Protein AF-A0A7Y8IG85-F1 (afdb_monomer_lite)

Structure (mmCIF, N/CA/C/O backbone):
data_AF-A0A7Y8IG85-F1
#
_entry.id   AF-A0A7Y8IG85-F1
#
loop_
_atom_site.group_PDB
_atom_site.id
_atom_site.type_symbol
_atom_site.label_atom_id
_atom_site.label_alt_id
_atom_site.label_comp_id
_atom_site.label_asym_id
_atom_site.label_entity_id
_atom_site.label_seq_id
_atom_site.pdbx_PDB_ins_code
_atom_site.Cartn_x
_atom_site.Cartn_y
_atom_site.Cartn_z
_atom_site.occupancy
_atom_site.B_iso_or_equiv
_atom_site.auth_seq_id
_atom_site.auth_comp_id
_atom_site.auth_asym_id
_atom_site.auth_atom_id
_atom_site.pdbx_PDB_model_num
ATOM 1 N N . MET A 1 1 ? 17.496 -12.167 -21.502 1.00 63.91 1 MET A N 1
ATOM 2 C CA . MET A 1 1 ? 16.101 -12.124 -21.007 1.00 63.91 1 MET A CA 1
ATOM 3 C C . MET A 1 1 ? 15.792 -10.706 -20.542 1.00 63.91 1 MET A C 1
ATOM 5 O O . MET A 1 1 ? 16.602 -10.149 -19.807 1.00 63.91 1 MET A O 1
ATOM 9 N N . LYS A 1 2 ? 14.693 -10.088 -21.001 1.00 84.44 2 LYS A N 1
ATOM 10 C CA . LYS A 1 2 ? 14.311 -8.734 -20.551 1.00 84.44 2 LYS A CA 1
ATOM 11 C C . LYS A 1 2 ? 13.915 -8.802 -19.068 1.00 84.44 2 LYS A C 1
ATOM 13 O O . LYS A 1 2 ? 13.196 -9.719 -18.682 1.00 84.44 2 LYS A O 1
ATOM 18 N N . SER A 1 3 ? 14.409 -7.873 -18.251 1.00 93.25 3 SER A N 1
ATOM 19 C CA . SER A 1 3 ? 14.033 -7.751 -16.834 1.00 93.25 3 SER A CA 1
ATOM 20 C C . SER A 1 3 ? 13.238 -6.469 -16.624 1.00 93.25 3 SER A C 1
ATOM 22 O O . SER A 1 3 ? 13.618 -5.426 -17.161 1.00 93.25 3 SER A O 1
ATOM 24 N N . ALA A 1 4 ? 12.163 -6.549 -15.848 1.00 96.75 4 ALA A N 1
ATOM 25 C CA . ALA A 1 4 ? 11.323 -5.418 -15.494 1.00 96.75 4 ALA A CA 1
ATOM 26 C C . ALA A 1 4 ? 11.099 -5.374 -13.981 1.00 96.75 4 ALA A C 1
ATOM 28 O O . ALA A 1 4 ? 10.744 -6.373 -13.357 1.00 96.75 4 ALA A O 1
ATOM 29 N N . TYR A 1 5 ? 11.316 -4.196 -13.409 1.00 97.62 5 TYR A N 1
ATOM 30 C CA . TYR A 1 5 ? 10.982 -3.876 -12.035 1.00 97.62 5 TYR A CA 1
ATOM 31 C C . TYR A 1 5 ? 9.496 -3.524 -11.954 1.00 97.62 5 TYR A C 1
ATOM 33 O O . TYR A 1 5 ? 9.023 -2.732 -12.770 1.00 97.62 5 TYR A O 1
ATOM 41 N N . VAL A 1 6 ? 8.772 -4.077 -10.986 1.00 97.06 6 VAL A N 1
ATOM 42 C CA . VAL A 1 6 ? 7.355 -3.774 -10.733 1.00 97.06 6 VAL A CA 1
ATOM 43 C C . VAL A 1 6 ? 7.170 -3.264 -9.305 1.00 97.06 6 VAL A C 1
ATOM 45 O O . VAL A 1 6 ? 7.829 -3.738 -8.378 1.00 97.06 6 VAL A O 1
ATOM 48 N N . ASP A 1 7 ? 6.277 -2.294 -9.122 1.00 94.94 7 ASP A N 1
ATOM 49 C CA . ASP A 1 7 ? 5.876 -1.799 -7.801 1.00 94.94 7 ASP A CA 1
ATOM 50 C C . ASP A 1 7 ? 4.507 -2.347 -7.367 1.00 94.94 7 ASP A C 1
ATOM 52 O O . ASP A 1 7 ? 3.818 -3.053 -8.116 1.00 94.94 7 ASP A O 1
ATOM 56 N N . PHE A 1 8 ? 4.086 -1.987 -6.152 1.00 94.69 8 PHE A N 1
ATOM 57 C CA . PHE A 1 8 ? 2.775 -2.349 -5.617 1.00 94.69 8 PHE A CA 1
ATOM 58 C C . PHE A 1 8 ? 1.619 -1.980 -6.558 1.00 94.69 8 PHE A C 1
ATOM 60 O O . PHE A 1 8 ? 0.640 -2.719 -6.653 1.00 94.69 8 PHE A O 1
ATOM 67 N N . SER A 1 9 ? 1.714 -0.861 -7.280 1.00 94.31 9 SER A N 1
ATOM 68 C CA . SER A 1 9 ? 0.628 -0.383 -8.138 1.00 94.31 9 SER A CA 1
ATOM 69 C C . SER A 1 9 ? 0.331 -1.354 -9.290 1.00 94.31 9 SER A C 1
ATOM 71 O O . SER A 1 9 ? -0.831 -1.558 -9.645 1.00 94.31 9 SER A O 1
ATOM 73 N N . VAL A 1 10 ? 1.366 -2.009 -9.822 1.00 96.06 10 VAL A N 1
ATOM 74 C CA . VAL A 1 10 ? 1.245 -3.029 -10.871 1.00 96.06 10 VAL A CA 1
ATOM 75 C C . VAL A 1 10 ? 0.665 -4.327 -10.320 1.00 96.06 10 VAL A C 1
ATOM 77 O O . VAL A 1 10 ? -0.229 -4.904 -10.940 1.00 96.06 10 VAL A O 1
ATOM 80 N N . LEU A 1 11 ? 1.120 -4.765 -9.143 1.00 96.75 11 LEU A N 1
ATOM 81 C CA . LEU A 1 11 ? 0.576 -5.959 -8.484 1.00 96.75 11 LEU A CA 1
ATOM 82 C C . LEU A 1 11 ? -0.909 -5.767 -8.146 1.00 96.75 11 LEU A C 1
ATOM 84 O O . LEU A 1 11 ? -1.740 -6.633 -8.413 1.00 96.75 11 LEU A O 1
ATOM 88 N N . ASN A 1 12 ? -1.260 -4.586 -7.639 1.00 95.38 12 ASN A N 1
ATOM 89 C CA . ASN A 1 12 ? -2.634 -4.192 -7.352 1.00 95.38 12 ASN A CA 1
ATOM 90 C C .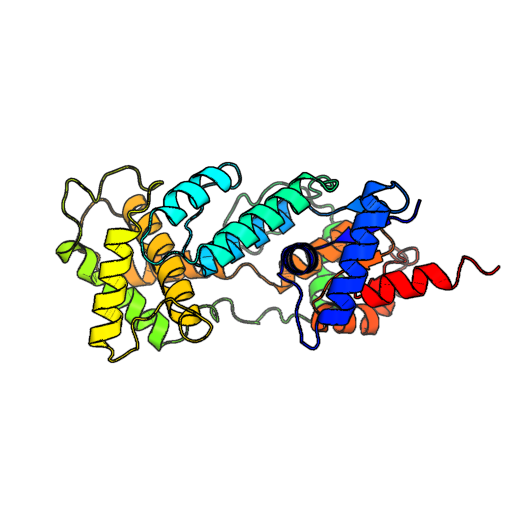 ASN A 1 12 ? -3.501 -4.138 -8.622 1.00 95.38 12 ASN A C 1
ATOM 92 O O . ASN A 1 12 ? -4.661 -4.552 -8.589 1.00 95.38 12 ASN A O 1
ATOM 96 N N . LEU A 1 13 ? -2.957 -3.661 -9.748 1.00 95.44 13 LEU A N 1
ATOM 97 C CA . LEU A 1 13 ? -3.642 -3.695 -11.042 1.00 95.44 13 LEU A CA 1
ATOM 98 C C . LEU A 1 13 ? -3.932 -5.136 -11.479 1.00 95.44 13 LEU A C 1
ATOM 100 O O . LEU A 1 13 ? -5.066 -5.428 -11.853 1.00 95.44 13 LEU A O 1
ATOM 104 N N . LEU A 1 14 ? -2.942 -6.027 -11.394 1.00 94.75 14 LEU A N 1
ATOM 105 C CA . LEU A 1 14 ? -3.076 -7.435 -11.782 1.00 94.75 14 LEU A CA 1
ATOM 106 C C . LEU A 1 14 ? -4.093 -8.190 -10.908 1.00 94.75 14 LEU A C 1
ATOM 108 O O . LEU A 1 14 ? -4.830 -9.036 -11.403 1.00 94.75 14 LEU A O 1
ATOM 112 N N . ALA A 1 15 ? -4.179 -7.838 -9.625 1.00 94.94 15 ALA A N 1
ATOM 113 C CA . ALA A 1 15 ? -5.154 -8.389 -8.685 1.00 94.94 15 ALA A CA 1
ATOM 114 C C . ALA A 1 15 ? -6.576 -7.824 -8.834 1.00 94.94 15 ALA A C 1
ATOM 116 O O . ALA A 1 15 ? -7.493 -8.312 -8.177 1.00 94.94 15 ALA A O 1
ATOM 117 N N . THR A 1 16 ? -6.777 -6.779 -9.641 1.00 90.62 16 THR A N 1
ATOM 118 C CA . THR A 1 16 ? -8.104 -6.172 -9.820 1.00 90.62 16 THR A CA 1
ATOM 119 C C . THR A 1 16 ? -8.979 -7.034 -10.729 1.00 90.62 16 THR A C 1
ATOM 121 O O . THR A 1 16 ? -8.495 -7.641 -11.682 1.00 90.62 16 THR A O 1
ATOM 124 N N . GLU A 1 17 ? -10.286 -7.052 -10.469 1.00 86.62 17 GLU A N 1
ATOM 125 C CA . GLU A 1 17 ? -11.263 -7.588 -11.420 1.00 86.62 17 GLU A CA 1
ATOM 126 C C . GLU A 1 17 ? -11.185 -6.850 -12.772 1.00 86.62 17 GLU A C 1
ATOM 128 O O . GLU A 1 17 ? -10.812 -5.671 -12.800 1.00 86.62 17 GLU A O 1
ATOM 133 N N . PRO A 1 18 ? -11.539 -7.501 -13.898 1.00 86.12 18 PRO A N 1
ATOM 134 C CA . PRO A 1 18 ? -11.478 -6.888 -15.222 1.00 86.12 18 PRO A CA 1
ATOM 135 C C . PRO A 1 18 ? -12.180 -5.517 -15.263 1.00 86.12 18 PRO A C 1
ATOM 137 O O . PRO A 1 18 ? -13.399 -5.447 -15.112 1.00 86.12 18 PRO A O 1
ATOM 140 N N . PRO A 1 19 ? -11.445 -4.406 -15.469 1.00 82.62 19 PRO A N 1
ATOM 141 C CA . PRO A 1 19 ? -12.034 -3.080 -15.374 1.00 82.62 19 PRO A CA 1
ATOM 142 C C . PRO A 1 19 ? -12.630 -2.635 -16.716 1.00 82.62 19 PRO A C 1
ATOM 144 O O . PRO A 1 19 ? -12.013 -2.789 -17.770 1.00 82.62 19 PRO A O 1
ATOM 147 N N . ASP A 1 20 ? -13.778 -1.956 -16.677 1.00 72.81 20 ASP A N 1
ATOM 148 C CA . ASP A 1 20 ? -14.419 -1.369 -17.871 1.00 72.81 20 ASP A CA 1
ATOM 149 C C . ASP A 1 20 ? -13.859 0.006 -18.281 1.00 72.81 20 ASP A C 1
ATOM 151 O O . ASP A 1 20 ? -14.278 0.602 -19.271 1.00 72.81 20 ASP A O 1
ATOM 155 N N . SER A 1 21 ? -12.916 0.543 -17.510 1.00 76.31 21 SER A N 1
ATOM 156 C CA . SER A 1 21 ? -12.548 1.963 -17.530 1.00 76.31 21 SER A CA 1
ATOM 157 C C . SER A 1 21 ? -11.170 2.249 -18.153 1.00 76.31 21 SER A C 1
ATOM 159 O O . SER A 1 21 ? -10.564 1.404 -18.809 1.00 76.31 21 SER A O 1
ATOM 161 N N . LYS A 1 22 ? -10.646 3.466 -17.925 1.00 74.00 22 LYS A N 1
ATOM 162 C CA . LYS A 1 22 ? -9.363 3.980 -18.450 1.00 74.00 22 LYS A CA 1
ATOM 163 C C . LYS A 1 22 ? -8.152 3.074 -18.187 1.00 74.00 22 LYS A C 1
ATOM 165 O O . LYS A 1 22 ? -7.193 3.142 -18.943 1.00 74.00 22 LYS A O 1
ATOM 170 N N . ILE A 1 23 ? -8.195 2.234 -17.154 1.00 86.00 23 ILE A N 1
ATOM 171 C CA . ILE A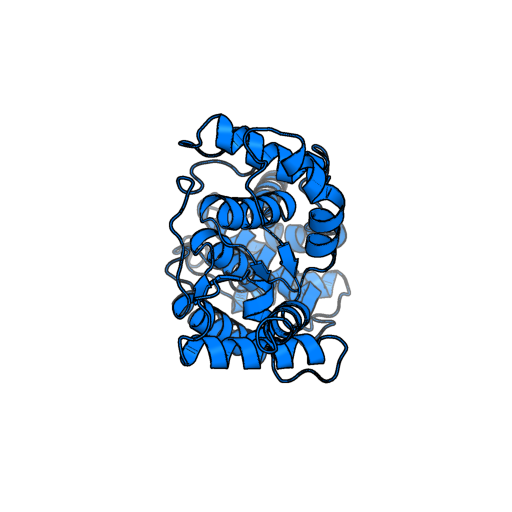 1 23 ? -7.101 1.315 -16.799 1.00 86.00 23 ILE A CA 1
ATOM 172 C C . ILE A 1 23 ? -7.153 -0.024 -17.554 1.00 86.00 23 ILE A C 1
ATOM 174 O O . ILE A 1 23 ? -6.232 -0.826 -17.434 1.00 86.00 23 ILE A O 1
ATOM 178 N N . LYS A 1 24 ? -8.199 -0.278 -18.356 1.00 91.69 24 LYS A N 1
ATOM 179 C CA . LYS A 1 24 ? -8.406 -1.549 -19.074 1.00 91.69 24 LYS A CA 1
ATOM 180 C C . LYS A 1 24 ? -7.234 -1.932 -19.967 1.00 91.69 24 LYS A C 1
ATOM 182 O O . LYS A 1 24 ? -6.864 -3.100 -20.027 1.00 91.69 24 LYS A O 1
ATOM 187 N N . THR A 1 25 ? -6.626 -0.965 -20.649 1.00 92.31 25 THR A N 1
ATOM 188 C CA . THR A 1 25 ? -5.491 -1.251 -21.533 1.00 92.31 25 THR A CA 1
ATOM 189 C C . THR A 1 25 ? -4.254 -1.691 -20.765 1.00 92.31 25 THR A C 1
ATOM 191 O O . THR A 1 25 ? -3.588 -2.629 -21.194 1.00 92.31 25 THR A O 1
ATOM 194 N N . ASP A 1 26 ? -3.965 -1.053 -19.630 1.00 94.31 26 ASP A N 1
ATOM 195 C CA . ASP A 1 26 ? -2.845 -1.453 -18.778 1.00 94.31 26 ASP A CA 1
ATOM 196 C C . ASP A 1 26 ? -3.126 -2.779 -18.082 1.00 94.31 26 ASP A C 1
ATOM 198 O O . ASP A 1 26 ? -2.229 -3.607 -17.976 1.00 94.31 26 ASP A O 1
ATOM 202 N N . TYR A 1 27 ? -4.376 -3.027 -17.683 1.00 95.81 27 TYR A N 1
ATOM 203 C CA . TYR A 1 27 ? -4.800 -4.310 -17.128 1.00 95.81 27 TYR A CA 1
ATOM 204 C C . TYR A 1 27 ? -4.552 -5.461 -18.112 1.00 95.81 27 TYR A C 1
ATOM 206 O O . TYR A 1 27 ? -3.895 -6.444 -17.767 1.00 95.81 27 TYR A O 1
ATOM 214 N N . LEU A 1 28 ? -5.025 -5.333 -19.357 1.00 95.44 28 LEU A N 1
ATOM 215 C CA . LEU A 1 28 ? -4.822 -6.353 -20.392 1.00 95.44 28 LEU A CA 1
ATOM 216 C C . LEU A 1 28 ? -3.334 -6.547 -20.709 1.00 95.44 28 LEU A C 1
ATOM 218 O O . LEU A 1 28 ? -2.873 -7.678 -20.860 1.00 95.44 28 LEU A O 1
ATOM 222 N N . ALA A 1 29 ? -2.570 -5.453 -20.782 1.00 95.75 29 ALA A N 1
ATOM 223 C CA . ALA A 1 29 ? -1.132 -5.521 -21.002 1.00 95.75 29 ALA A CA 1
ATOM 224 C C . ALA A 1 29 ? -0.412 -6.228 -19.847 1.00 95.75 29 ALA A C 1
ATOM 226 O O . ALA A 1 29 ? 0.446 -7.070 -20.101 1.00 95.75 29 ALA A O 1
ATOM 227 N N . MET A 1 30 ? -0.783 -5.942 -18.596 1.00 96.44 30 MET A N 1
ATOM 228 C CA . MET A 1 30 ? -0.159 -6.564 -17.432 1.00 96.44 30 MET A CA 1
ATOM 229 C C . MET A 1 30 ? -0.493 -8.052 -17.318 1.00 96.44 30 MET A C 1
ATOM 231 O O . MET A 1 30 ? 0.399 -8.843 -17.029 1.00 96.44 30 MET A O 1
ATOM 235 N N . ASN A 1 31 ? -1.726 -8.460 -17.633 1.00 96.50 31 ASN A N 1
ATOM 236 C CA . ASN A 1 31 ? -2.074 -9.882 -17.738 1.00 96.50 31 ASN A CA 1
ATOM 237 C C . ASN A 1 31 ? -1.211 -10.584 -18.796 1.00 96.50 31 ASN A C 1
ATOM 239 O O . ASN A 1 31 ? -0.682 -11.666 -18.550 1.00 96.50 31 ASN A O 1
ATOM 243 N N . LYS A 1 32 ? -0.970 -9.937 -19.944 1.00 96.19 32 LYS A N 1
ATOM 244 C CA . LYS A 1 32 ? -0.076 -10.506 -20.958 1.00 96.19 32 LYS A CA 1
ATOM 245 C C . LYS A 1 32 ? 1.380 -10.579 -20.490 1.00 96.19 32 LYS A C 1
ATOM 247 O O . LYS A 1 32 ? 2.052 -11.571 -20.755 1.00 96.19 32 LYS A O 1
ATOM 252 N N . ILE A 1 33 ? 1.869 -9.557 -19.788 1.00 96.25 33 ILE A N 1
ATOM 253 C CA . ILE A 1 33 ? 3.202 -9.566 -19.163 1.00 96.25 33 ILE A CA 1
ATOM 254 C C . ILE A 1 33 ? 3.308 -10.712 -18.148 1.00 96.25 33 ILE A C 1
ATOM 256 O O . ILE A 1 33 ? 4.333 -11.389 -18.110 1.00 96.25 33 ILE A O 1
ATOM 260 N N . TRP A 1 34 ? 2.251 -10.973 -17.378 1.00 97.31 34 TRP A N 1
ATOM 261 C CA . TRP A 1 34 ? 2.194 -12.082 -16.426 1.00 97.31 34 TRP A CA 1
ATOM 262 C C . TRP A 1 34 ? 2.288 -13.454 -17.112 1.00 97.31 34 TRP A C 1
ATOM 264 O O . TRP A 1 34 ? 3.056 -14.312 -16.686 1.00 97.31 34 TRP A O 1
ATOM 274 N N . GLU A 1 35 ? 1.595 -13.656 -18.237 1.00 96.69 35 GLU A N 1
ATOM 275 C CA . GLU A 1 35 ? 1.750 -14.871 -19.056 1.00 96.69 35 GLU A CA 1
ATOM 276 C C . GLU A 1 35 ? 3.185 -15.044 -19.585 1.00 96.69 35 GLU A C 1
ATOM 278 O O . GLU A 1 35 ? 3.736 -16.150 -19.594 1.00 96.69 35 GLU A O 1
ATOM 283 N N . LEU A 1 36 ? 3.812 -13.949 -20.030 1.00 95.75 36 LEU A N 1
ATOM 284 C CA . LEU A 1 36 ? 5.208 -13.960 -20.476 1.00 95.75 36 LEU A CA 1
ATOM 285 C C . LEU A 1 36 ? 6.163 -14.296 -19.325 1.00 95.75 36 LEU A C 1
ATOM 287 O O . LEU A 1 36 ? 7.159 -14.984 -19.542 1.00 95.75 36 LEU A O 1
ATOM 291 N N . TYR A 1 37 ? 5.858 -13.838 -18.112 1.00 96.31 37 TYR A N 1
ATOM 292 C CA . TYR A 1 37 ? 6.627 -14.156 -16.914 1.00 96.31 37 TYR A CA 1
ATOM 293 C C . TYR A 1 37 ? 6.537 -15.650 -16.579 1.00 96.31 37 TYR A C 1
ATOM 295 O O . TYR A 1 37 ? 7.566 -16.315 -16.483 1.00 96.31 37 TYR A O 1
ATOM 303 N N . ASN A 1 38 ? 5.325 -16.212 -16.541 1.00 96.31 38 ASN A N 1
ATOM 304 C CA . ASN A 1 38 ? 5.103 -17.640 -16.264 1.00 96.31 38 ASN A CA 1
ATOM 305 C C . ASN A 1 38 ? 5.716 -18.567 -17.329 1.00 96.31 38 ASN A C 1
ATOM 307 O O . ASN A 1 38 ? 6.063 -19.713 -17.048 1.00 96.31 38 ASN A O 1
ATOM 311 N N . SER A 1 39 ? 5.876 -18.075 -18.560 1.00 95.50 39 SER A N 1
ATOM 312 C CA . SER A 1 39 ? 6.574 -18.783 -19.643 1.00 95.50 39 SER A CA 1
ATOM 313 C C . SER A 1 39 ? 8.072 -18.458 -19.733 1.00 95.50 39 SER A C 1
ATOM 315 O O . SER A 1 39 ? 8.713 -18.837 -20.710 1.00 95.50 39 SER A O 1
ATOM 317 N N . HIS A 1 40 ? 8.645 -17.797 -18.719 1.00 93.31 40 HIS A N 1
ATOM 318 C CA . HIS A 1 40 ? 10.073 -17.459 -18.606 1.00 93.31 40 HIS A CA 1
ATOM 319 C C . HIS A 1 40 ? 10.617 -16.563 -19.737 1.00 93.31 40 HIS A C 1
ATOM 321 O O . HIS A 1 40 ? 11.817 -16.542 -20.015 1.00 93.31 40 HIS A O 1
ATOM 327 N N . GLN A 1 41 ? 9.750 -15.795 -20.400 1.00 93.56 41 GLN A N 1
ATOM 328 C CA . GLN A 1 41 ? 10.130 -14.880 -21.486 1.00 93.56 41 GLN A CA 1
ATOM 329 C C . GLN A 1 41 ? 10.528 -13.488 -20.973 1.00 93.56 41 GLN A C 1
ATOM 331 O O . GLN A 1 41 ? 11.308 -12.774 -21.612 1.00 93.56 41 GLN A O 1
ATOM 336 N N . ILE A 1 42 ? 10.017 -13.100 -19.806 1.00 94.69 42 ILE A N 1
ATOM 337 C CA . ILE A 1 42 ? 10.378 -11.872 -19.096 1.00 94.69 42 ILE A CA 1
ATOM 338 C C . ILE A 1 42 ? 10.632 -12.196 -17.626 1.00 94.69 42 ILE A C 1
ATOM 340 O O . ILE A 1 42 ? 9.956 -13.038 -17.043 1.00 94.69 42 ILE A O 1
ATOM 344 N N . ARG A 1 43 ? 11.596 -11.511 -17.017 1.00 95.81 43 ARG A N 1
ATOM 345 C CA . ARG A 1 43 ? 11.852 -11.580 -15.577 1.00 95.81 43 ARG A CA 1
ATOM 346 C C . ARG A 1 43 ? 11.198 -10.390 -14.889 1.00 95.81 43 ARG A C 1
ATOM 348 O O . ARG A 1 43 ? 11.491 -9.249 -15.248 1.00 95.81 43 ARG A O 1
ATOM 355 N N . LEU A 1 44 ? 10.340 -10.659 -13.911 1.00 97.19 44 LEU A N 1
ATOM 356 C CA . LEU A 1 44 ? 9.727 -9.641 -13.061 1.00 97.19 44 LEU A CA 1
ATOM 357 C C . LEU A 1 44 ? 10.411 -9.640 -11.699 1.00 97.19 44 LEU A C 1
ATOM 359 O O . LEU A 1 44 ? 10.606 -10.700 -11.105 1.00 97.19 44 LEU A O 1
ATOM 363 N N . VAL A 1 45 ? 10.779 -8.450 -11.232 1.00 96.75 45 VAL A N 1
ATOM 364 C CA . VAL A 1 45 ? 11.463 -8.255 -9.951 1.00 96.75 45 VAL A CA 1
ATOM 365 C C . VAL A 1 45 ? 10.846 -7.102 -9.173 1.00 96.75 45 VAL A C 1
ATOM 367 O O . VAL A 1 45 ? 10.276 -6.183 -9.763 1.00 96.75 45 VAL A O 1
ATOM 370 N N . THR A 1 46 ? 11.012 -7.099 -7.856 1.00 95.50 46 THR A N 1
ATOM 371 C CA . THR A 1 46 ? 10.629 -5.967 -7.003 1.00 95.50 46 THR A CA 1
ATOM 372 C C . THR A 1 46 ? 11.575 -5.808 -5.812 1.00 95.50 46 THR A C 1
ATOM 374 O O . THR A 1 46 ? 12.405 -6.677 -5.556 1.00 95.50 46 THR A O 1
ATOM 377 N N . CYS A 1 47 ? 11.471 -4.708 -5.061 1.00 91.12 47 CYS A N 1
ATOM 378 C CA . CYS A 1 47 ? 12.081 -4.624 -3.731 1.00 91.12 47 CYS A CA 1
ATOM 379 C C . CYS A 1 47 ? 11.110 -5.251 -2.730 1.00 91.12 47 CYS A C 1
ATOM 381 O O . CYS A 1 47 ? 10.088 -4.648 -2.396 1.00 91.12 47 CYS A O 1
ATOM 383 N N . GLY A 1 48 ? 11.420 -6.457 -2.246 1.00 87.88 48 GLY A N 1
ATOM 384 C CA . GLY A 1 48 ? 10.493 -7.212 -1.403 1.00 87.88 48 GLY A CA 1
ATOM 385 C C . GLY A 1 48 ? 10.057 -6.459 -0.155 1.00 87.88 48 GLY A C 1
ATOM 386 O O . GLY A 1 48 ? 8.878 -6.482 0.180 1.00 87.88 48 GLY A O 1
ATOM 387 N N . ALA A 1 49 ? 10.982 -5.764 0.506 1.00 83.75 49 ALA A N 1
ATOM 388 C CA . ALA A 1 49 ? 10.699 -5.032 1.734 1.00 83.75 49 ALA A CA 1
ATOM 389 C C . ALA A 1 49 ? 9.864 -3.765 1.503 1.00 83.75 49 ALA A C 1
ATOM 391 O O . ALA A 1 49 ? 8.871 -3.566 2.202 1.00 83.75 49 ALA A O 1
ATOM 392 N N . ASP A 1 50 ? 10.233 -2.936 0.519 1.00 85.00 50 ASP A N 1
ATOM 393 C CA . ASP A 1 50 ? 9.487 -1.710 0.204 1.00 85.00 50 ASP A CA 1
ATOM 394 C C . ASP A 1 50 ? 8.069 -2.045 -0.256 1.00 85.00 50 ASP A C 1
ATOM 396 O O . ASP A 1 50 ? 7.102 -1.553 0.319 1.00 85.00 50 ASP A O 1
ATOM 400 N N . THR A 1 51 ? 7.928 -2.969 -1.208 1.00 89.88 51 THR A N 1
ATOM 401 C CA . THR A 1 51 ? 6.611 -3.367 -1.716 1.00 89.88 51 THR A CA 1
ATOM 402 C C . THR A 1 51 ? 5.766 -4.059 -0.652 1.00 89.88 51 THR A C 1
ATOM 404 O O . THR A 1 51 ? 4.564 -3.819 -0.582 1.00 89.88 51 THR A O 1
ATOM 407 N N . ARG A 1 52 ? 6.362 -4.842 0.256 1.00 88.19 52 ARG A N 1
ATOM 408 C CA . ARG A 1 52 ? 5.622 -5.399 1.399 1.00 88.19 52 ARG A CA 1
ATOM 409 C C . ARG A 1 52 ? 5.111 -4.306 2.338 1.00 88.19 52 ARG A C 1
ATOM 411 O O . ARG A 1 52 ? 3.986 -4.408 2.819 1.00 88.19 52 ARG A O 1
ATOM 418 N N . MET A 1 53 ? 5.896 -3.256 2.579 1.00 85.69 53 MET A N 1
ATOM 419 C CA . MET A 1 53 ? 5.444 -2.114 3.378 1.00 85.69 53 MET A CA 1
ATOM 420 C C . MET A 1 53 ? 4.290 -1.368 2.697 1.00 85.69 53 MET A C 1
ATOM 422 O O . MET A 1 53 ? 3.335 -0.978 3.361 1.00 85.69 53 MET A O 1
ATOM 426 N N . GLU A 1 54 ? 4.320 -1.225 1.371 1.00 87.75 54 GLU A N 1
ATOM 427 C CA . GLU A 1 54 ? 3.195 -0.658 0.618 1.00 87.75 54 GLU A CA 1
ATOM 428 C C . GLU A 1 54 ? 1.913 -1.484 0.765 1.00 87.75 54 GLU A C 1
ATOM 430 O O . GLU A 1 54 ? 0.841 -0.912 0.967 1.00 87.75 54 GLU A O 1
ATOM 435 N N . ILE A 1 55 ? 2.022 -2.817 0.716 1.00 90.38 55 ILE A N 1
ATOM 436 C CA . ILE A 1 55 ? 0.887 -3.723 0.940 1.00 90.38 55 ILE A CA 1
ATOM 437 C C . ILE A 1 55 ? 0.323 -3.527 2.352 1.00 90.38 55 ILE A C 1
ATOM 439 O O . ILE A 1 55 ? -0.891 -3.419 2.513 1.00 90.38 55 ILE A O 1
ATOM 443 N N . ILE A 1 56 ? 1.185 -3.427 3.368 1.00 88.06 56 ILE A N 1
ATOM 444 C CA . ILE A 1 56 ? 0.774 -3.171 4.758 1.00 88.06 56 ILE A CA 1
ATOM 445 C C . ILE A 1 56 ? 0.063 -1.826 4.883 1.00 88.06 56 ILE A C 1
ATOM 447 O O . ILE A 1 56 ? -1.033 -1.764 5.433 1.00 88.06 56 ILE A O 1
ATOM 451 N N . ASN A 1 57 ? 0.639 -0.761 4.327 1.00 85.56 57 ASN A N 1
ATOM 452 C CA . ASN A 1 57 ? 0.027 0.564 4.357 1.00 85.56 57 ASN A CA 1
ATOM 453 C C . ASN A 1 57 ? -1.345 0.554 3.675 1.00 85.56 57 ASN A C 1
ATOM 455 O O . ASN A 1 57 ? -2.294 1.156 4.177 1.00 85.56 57 ASN A O 1
ATOM 459 N N . TRP A 1 58 ? -1.476 -0.163 2.557 1.00 88.56 58 TRP A N 1
ATOM 460 C CA . TRP A 1 58 ? -2.758 -0.326 1.884 1.00 88.56 58 TRP A CA 1
ATOM 461 C C . TRP A 1 58 ? -3.772 -1.095 2.741 1.00 88.56 58 TRP A C 1
ATOM 463 O O . TRP A 1 58 ? -4.899 -0.623 2.893 1.00 88.56 58 TRP A O 1
ATOM 473 N N . LEU A 1 59 ? -3.380 -2.207 3.367 1.00 90.44 59 LEU A N 1
ATOM 474 C CA . LEU A 1 59 ? -4.227 -2.953 4.307 1.00 90.44 59 LEU A CA 1
ATOM 475 C C . LEU A 1 59 ? -4.707 -2.084 5.469 1.00 90.44 59 LEU A C 1
ATOM 477 O O . LEU A 1 59 ? -5.891 -2.097 5.812 1.00 90.44 59 LEU A O 1
ATOM 481 N N . GLU A 1 60 ? -3.816 -1.266 6.020 1.00 87.88 60 GLU A N 1
ATOM 482 C CA . GLU A 1 60 ? -4.161 -0.317 7.071 1.00 87.88 60 GLU A CA 1
ATOM 483 C C . GLU A 1 60 ? -5.187 0.710 6.579 1.00 87.88 60 GLU A C 1
ATOM 485 O O . GLU A 1 60 ? -6.132 1.009 7.303 1.00 87.88 60 GLU A O 1
ATOM 490 N N . THR A 1 61 ? -5.115 1.175 5.323 1.00 86.38 61 THR A N 1
ATOM 491 C CA . THR A 1 61 ? -6.161 2.061 4.765 1.00 86.38 61 THR A CA 1
ATOM 492 C C . THR A 1 61 ? -7.535 1.396 4.631 1.00 86.38 61 THR A C 1
ATOM 494 O O . THR A 1 61 ? -8.548 2.096 4.568 1.00 86.38 61 THR A O 1
ATOM 497 N N . LEU A 1 62 ? -7.591 0.062 4.600 1.00 89.06 62 LEU A N 1
ATOM 498 C CA . LEU A 1 62 ? -8.838 -0.705 4.586 1.00 89.06 62 LEU A CA 1
ATOM 499 C C . LEU A 1 62 ? -9.397 -0.953 5.992 1.00 89.06 62 LEU A C 1
ATOM 501 O O . LEU A 1 62 ? -10.548 -1.370 6.112 1.00 89.06 62 LEU A O 1
ATOM 505 N N . GLY A 1 63 ? -8.613 -0.689 7.040 1.00 89.88 63 GLY A N 1
ATOM 506 C CA . GLY A 1 63 ? -8.970 -0.990 8.424 1.00 89.88 63 GLY A CA 1
ATOM 507 C C . GLY A 1 63 ? -8.208 -2.162 9.038 1.00 89.88 63 GLY A C 1
ATOM 508 O O . GLY A 1 63 ? -8.276 -2.344 10.253 1.00 89.88 63 GLY A O 1
ATOM 509 N N . CYS A 1 64 ? -7.466 -2.935 8.241 1.00 91.88 64 CYS A N 1
ATOM 510 C CA . CYS A 1 64 ? -6.753 -4.123 8.699 1.00 91.88 64 CYS A CA 1
ATOM 511 C C . CYS A 1 64 ? -5.439 -3.732 9.385 1.00 91.88 64 CYS A C 1
ATOM 513 O O . CYS A 1 64 ? -4.517 -3.211 8.759 1.00 91.88 64 CYS A O 1
ATOM 515 N N . TYR A 1 65 ? -5.332 -4.008 10.682 1.00 89.38 65 TYR A N 1
ATOM 516 C CA . TYR A 1 65 ? -4.146 -3.693 11.467 1.00 89.38 65 TYR A CA 1
ATOM 517 C C . TYR A 1 65 ? -3.096 -4.798 11.352 1.00 89.38 65 TYR A C 1
ATOM 519 O O . TYR A 1 65 ? -3.326 -5.931 11.774 1.00 89.38 65 TYR A O 1
ATOM 527 N N . VAL A 1 66 ? -1.914 -4.447 10.839 1.00 84.75 66 VAL A N 1
ATOM 528 C CA . VAL A 1 66 ? -0.775 -5.366 10.730 1.00 84.75 66 VAL A CA 1
ATOM 529 C C . VAL A 1 66 ? 0.294 -5.008 11.765 1.00 84.75 66 VAL A C 1
ATOM 531 O O . VAL A 1 66 ? 0.813 -3.886 11.814 1.00 84.75 66 VAL A O 1
ATOM 534 N N . THR A 1 67 ? 0.629 -5.971 12.623 1.00 70.94 67 THR A N 1
ATOM 535 C CA . THR A 1 67 ? 1.625 -5.815 13.699 1.00 70.94 67 THR A CA 1
ATOM 536 C C . THR A 1 67 ? 3.053 -6.000 13.213 1.00 70.94 67 THR A C 1
ATOM 538 O O . THR A 1 67 ? 3.931 -5.223 13.589 1.00 70.94 67 THR A O 1
ATOM 541 N N . ASN A 1 68 ? 3.271 -7.020 12.385 1.00 72.56 68 ASN A N 1
ATOM 542 C CA . ASN A 1 68 ? 4.554 -7.392 11.809 1.00 72.56 68 ASN A CA 1
ATOM 543 C C . ASN A 1 68 ? 4.361 -7.858 10.356 1.00 72.56 68 ASN A C 1
ATOM 545 O O . ASN A 1 68 ? 3.348 -8.467 10.019 1.00 72.56 68 ASN A O 1
ATOM 549 N N . THR A 1 69 ? 5.362 -7.608 9.516 1.00 70.75 69 THR A N 1
ATOM 550 C CA . THR A 1 69 ? 5.406 -7.963 8.092 1.00 70.75 69 THR A CA 1
ATOM 551 C C . THR A 1 69 ? 5.252 -9.462 7.833 1.00 70.75 69 THR A C 1
ATOM 553 O O . THR A 1 69 ? 4.730 -9.843 6.791 1.00 70.75 69 THR A O 1
ATOM 556 N N . GLY A 1 70 ? 5.669 -10.310 8.777 1.00 76.88 70 GLY A N 1
ATOM 557 C CA . GLY A 1 70 ? 5.518 -11.765 8.687 1.00 76.88 70 GLY A CA 1
ATOM 558 C C . GLY A 1 70 ? 4.120 -12.296 9.018 1.00 76.88 70 GLY A C 1
ATOM 559 O O . GLY A 1 70 ? 3.896 -13.480 8.824 1.00 76.88 70 GLY A O 1
ATOM 560 N N . MET A 1 71 ? 3.201 -11.455 9.512 1.00 82.19 71 MET A N 1
ATOM 561 C CA . MET A 1 71 ? 1.875 -11.878 9.996 1.00 82.19 71 MET A CA 1
ATOM 562 C C . MET A 1 71 ? 0.711 -11.382 9.125 1.00 82.19 71 MET A C 1
ATOM 564 O O . MET A 1 71 ? -0.427 -11.286 9.580 1.00 82.19 71 MET A O 1
ATOM 568 N N . ILE A 1 72 ? 0.984 -10.973 7.881 1.00 89.06 72 ILE A N 1
ATOM 569 C CA . ILE A 1 72 ? -0.035 -10.339 7.031 1.00 89.06 72 ILE A CA 1
ATOM 570 C C . ILE A 1 72 ? -1.226 -11.283 6.794 1.00 89.06 72 ILE A C 1
ATOM 572 O O . ILE A 1 72 ? -2.371 -10.833 6.840 1.00 89.06 72 ILE A O 1
ATOM 576 N N . LYS A 1 73 ? -0.967 -12.578 6.567 1.00 88.88 73 LYS A N 1
ATOM 577 C CA . LYS A 1 73 ? -2.012 -13.576 6.290 1.00 88.88 73 LYS A CA 1
ATOM 578 C C . LYS A 1 73 ? -2.912 -13.779 7.514 1.00 88.88 73 LYS A C 1
ATOM 580 O O . LYS A 1 73 ? -4.128 -13.697 7.380 1.00 88.88 73 LYS A O 1
ATOM 585 N N . GLU A 1 74 ? -2.335 -13.918 8.706 1.00 88.94 74 GLU A N 1
ATOM 586 C CA . GLU A 1 74 ? -3.094 -14.052 9.954 1.00 88.94 74 GLU A CA 1
ATOM 587 C C . GLU A 1 74 ? -3.902 -12.788 10.275 1.00 88.94 74 GLU A C 1
ATOM 589 O O . GLU A 1 74 ? -5.059 -12.877 10.683 1.00 88.94 74 GLU A O 1
ATOM 594 N N . CYS A 1 75 ? -3.324 -11.600 10.060 1.00 90.31 75 CYS A N 1
ATOM 595 C CA . CYS A 1 75 ? -4.035 -10.337 10.261 1.00 90.31 75 CYS A CA 1
ATOM 596 C C . CYS A 1 75 ? -5.243 -10.200 9.322 1.00 90.31 75 CYS A C 1
ATOM 598 O O . CYS A 1 75 ? -6.283 -9.702 9.755 1.00 90.31 75 CYS A O 1
ATOM 600 N N . LEU A 1 76 ? -5.121 -10.655 8.070 1.00 92.38 76 LEU A N 1
ATOM 601 C CA . LEU A 1 76 ? -6.229 -10.702 7.113 1.00 92.38 76 LEU A CA 1
ATOM 602 C C . LEU A 1 76 ? -7.328 -11.670 7.560 1.00 92.38 76 LEU A C 1
ATOM 604 O O . LEU A 1 76 ? -8.497 -11.293 7.545 1.00 92.38 76 LEU A O 1
ATOM 608 N N . ASP A 1 77 ? -6.961 -12.874 8.001 1.00 91.94 77 ASP A N 1
ATOM 609 C CA . ASP A 1 77 ? -7.917 -13.880 8.484 1.00 91.94 77 ASP A CA 1
ATOM 610 C C . ASP A 1 77 ? -8.688 -13.390 9.720 1.00 91.94 77 ASP A C 1
ATOM 612 O O . ASP A 1 77 ? -9.880 -13.658 9.872 1.00 91.94 77 ASP A O 1
ATOM 616 N N . ASP A 1 78 ? -8.025 -12.657 10.617 1.00 90.62 78 ASP A N 1
ATOM 617 C CA . ASP A 1 78 ? -8.676 -12.041 11.774 1.00 90.62 78 ASP A CA 1
ATOM 618 C C . ASP A 1 78 ? -9.558 -10.847 11.385 1.00 90.62 78 ASP A C 1
ATOM 620 O O . ASP A 1 78 ? -10.640 -10.679 11.952 1.00 90.62 78 ASP A O 1
ATOM 624 N N . PHE A 1 79 ? -9.131 -10.037 10.415 1.00 93.62 79 PHE A N 1
ATOM 625 C CA . PHE A 1 79 ? -9.908 -8.904 9.908 1.00 93.62 79 PHE A CA 1
ATOM 626 C C . PHE A 1 79 ? -11.173 -9.351 9.166 1.00 93.62 79 PHE A C 1
ATOM 628 O O . PHE A 1 79 ? -12.229 -8.751 9.344 1.00 93.62 79 PHE A O 1
ATOM 635 N N . GLU A 1 80 ? -11.105 -10.440 8.400 1.00 94.19 80 GLU A N 1
ATOM 636 C CA . GLU A 1 80 ? -12.234 -11.011 7.654 1.00 94.19 80 GLU A CA 1
ATOM 637 C C . GLU A 1 80 ? -13.384 -11.493 8.555 1.00 94.19 80 GLU A C 1
ATOM 639 O O . GLU A 1 80 ? -14.535 -11.544 8.128 1.00 94.19 80 GLU A O 1
ATOM 644 N N . LYS A 1 81 ? -13.107 -11.783 9.833 1.00 92.56 81 LYS A N 1
ATOM 645 C CA . LYS A 1 81 ? -14.139 -12.139 10.826 1.00 92.56 81 LYS A CA 1
ATOM 646 C C . LYS A 1 81 ? -15.008 -10.948 11.239 1.00 92.56 81 LYS A C 1
ATOM 648 O O . LYS A 1 81 ? -16.026 -11.144 11.907 1.00 92.56 81 LYS A O 1
ATOM 653 N N . TRP A 1 82 ? -14.604 -9.721 10.910 1.00 93.12 82 TRP A N 1
ATOM 654 C CA . TRP A 1 82 ? -15.404 -8.528 11.159 1.00 93.12 82 TRP A CA 1
ATOM 655 C C . TRP A 1 82 ? -16.543 -8.431 10.139 1.00 93.12 82 TRP A C 1
ATOM 657 O O . TRP A 1 82 ? -16.329 -8.471 8.934 1.00 93.12 82 TRP A O 1
ATOM 667 N N . ASP A 1 83 ? -17.768 -8.254 10.627 1.00 88.75 83 ASP A N 1
ATOM 668 C CA . ASP A 1 83 ? -19.010 -8.301 9.847 1.00 88.75 83 ASP A CA 1
ATOM 669 C C . ASP A 1 83 ? -19.149 -7.193 8.791 1.00 88.75 83 ASP A C 1
ATOM 671 O O . ASP A 1 83 ? -20.000 -7.290 7.910 1.00 88.75 83 ASP A O 1
ATOM 675 N N . GLN A 1 84 ? -18.313 -6.155 8.859 1.00 89.88 84 GLN A N 1
ATOM 676 C CA . GLN A 1 84 ? -18.290 -5.057 7.888 1.00 89.88 84 GLN A CA 1
ATOM 677 C C . GLN A 1 84 ? -17.044 -5.068 6.995 1.00 89.88 84 GLN A C 1
ATOM 679 O O . GLN A 1 84 ? -16.815 -4.118 6.241 1.00 89.88 84 GLN A O 1
ATOM 684 N N . ALA A 1 85 ? -16.229 -6.122 7.077 1.00 89.25 85 ALA A N 1
ATOM 685 C CA . ALA A 1 85 ? -15.077 -6.278 6.210 1.00 89.25 85 ALA A CA 1
ATOM 686 C C . ALA A 1 85 ? -15.517 -6.502 4.752 1.00 89.25 85 ALA A C 1
ATOM 688 O O . ALA A 1 85 ? -16.432 -7.270 4.458 1.00 89.25 85 ALA A O 1
ATOM 689 N N . ASP A 1 86 ? -14.849 -5.822 3.820 1.00 89.25 86 ASP A N 1
ATOM 690 C CA . ASP A 1 86 ? -15.099 -5.980 2.388 1.00 89.25 86 ASP A CA 1
ATOM 691 C C . ASP A 1 86 ? -14.349 -7.219 1.880 1.00 89.25 86 ASP A C 1
ATOM 693 O O . ASP A 1 86 ? -13.138 -7.180 1.644 1.00 89.25 86 ASP A O 1
ATOM 697 N N . THR A 1 87 ? -15.074 -8.329 1.731 1.00 89.19 87 THR A N 1
ATOM 698 C CA . THR A 1 87 ? -14.525 -9.621 1.289 1.00 89.19 87 THR A CA 1
ATOM 699 C C . THR A 1 87 ? -13.892 -9.547 -0.100 1.00 89.19 87 THR A C 1
ATOM 701 O O . THR A 1 87 ? -12.883 -10.206 -0.347 1.00 89.19 87 THR A O 1
ATOM 704 N N . GLY A 1 88 ? -14.404 -8.691 -0.991 1.00 90.19 88 GLY A N 1
ATOM 705 C CA . GLY A 1 88 ? -13.807 -8.452 -2.304 1.00 90.19 88 GLY A CA 1
ATOM 706 C C . GLY A 1 88 ? -12.445 -7.764 -2.197 1.00 90.19 88 GLY A C 1
ATOM 707 O O . GLY A 1 88 ? -11.486 -8.173 -2.856 1.00 90.19 88 GLY A O 1
ATOM 708 N N . GLN A 1 89 ? -12.316 -6.757 -1.325 1.00 89.62 89 GLN A N 1
ATOM 709 C CA . GLN A 1 89 ? -11.016 -6.127 -1.051 1.00 89.62 89 GLN A CA 1
ATOM 710 C C . GLN A 1 89 ? -10.049 -7.088 -0.358 1.00 89.62 89 GLN A C 1
ATOM 712 O O . GLN A 1 89 ? -8.882 -7.127 -0.735 1.00 89.62 89 GLN A O 1
ATOM 717 N N . ILE A 1 90 ? -10.519 -7.893 0.598 1.00 91.94 90 ILE A N 1
ATOM 718 C CA . ILE A 1 90 ? -9.692 -8.914 1.258 1.00 91.94 90 ILE A CA 1
ATOM 719 C C . ILE A 1 90 ? -9.152 -9.910 0.231 1.00 91.94 90 ILE A C 1
ATOM 721 O O . ILE A 1 90 ? -7.944 -10.149 0.191 1.00 91.94 90 ILE A O 1
ATOM 725 N N . GLN A 1 91 ? -10.011 -10.438 -0.644 1.00 93.56 91 GLN A N 1
ATOM 726 C CA . GLN A 1 91 ? -9.578 -11.356 -1.695 1.00 93.56 91 GLN A CA 1
ATOM 727 C C . GLN A 1 91 ? -8.572 -10.688 -2.637 1.00 93.56 91 GLN A C 1
ATOM 729 O O . GLN A 1 91 ? -7.557 -11.285 -2.992 1.00 93.56 91 GLN A O 1
ATOM 734 N N . LYS A 1 92 ? -8.793 -9.417 -2.987 1.00 94.56 92 LYS A N 1
ATOM 735 C CA . LYS A 1 92 ? -7.827 -8.639 -3.764 1.00 94.56 92 LYS A CA 1
ATOM 736 C C . LYS A 1 92 ? -6.473 -8.538 -3.054 1.00 94.56 92 LYS A C 1
ATOM 738 O O . LYS A 1 92 ? -5.442 -8.710 -3.700 1.00 94.56 92 LYS A O 1
ATOM 743 N N . CYS A 1 93 ? -6.455 -8.287 -1.745 1.00 93.81 93 CYS A N 1
ATOM 744 C CA . CYS A 1 93 ? -5.223 -8.262 -0.959 1.00 93.81 93 CYS A CA 1
ATOM 745 C C . CYS A 1 93 ? -4.493 -9.605 -0.988 1.00 93.81 93 CYS A C 1
ATOM 747 O O . CYS A 1 93 ? -3.278 -9.621 -1.183 1.00 93.81 93 CYS A O 1
ATOM 749 N N . ARG A 1 94 ? -5.223 -10.719 -0.853 1.00 95.00 94 ARG A N 1
ATOM 750 C CA . ARG A 1 94 ? -4.650 -12.069 -0.964 1.00 95.00 94 ARG A CA 1
ATOM 751 C C . ARG A 1 94 ? -4.007 -12.285 -2.336 1.00 95.00 94 ARG A C 1
ATOM 753 O O . ARG A 1 94 ? -2.844 -12.667 -2.393 1.00 95.00 94 ARG A O 1
ATOM 760 N N . ASN A 1 95 ? -4.688 -11.905 -3.416 1.00 96.12 95 ASN A N 1
ATOM 761 C CA . ASN A 1 95 ? -4.139 -11.999 -4.773 1.00 96.12 95 ASN A CA 1
ATOM 762 C C . ASN A 1 95 ? -2.861 -11.148 -4.947 1.00 96.12 95 ASN A C 1
ATOM 764 O O . ASN A 1 95 ? -1.899 -11.594 -5.564 1.00 96.12 95 ASN A O 1
ATOM 768 N N . VAL A 1 96 ? -2.812 -9.926 -4.392 1.00 96.75 96 VAL A N 1
ATOM 769 C CA . VAL A 1 96 ? -1.591 -9.092 -4.427 1.00 96.75 96 VAL A CA 1
ATOM 770 C C . VAL A 1 96 ? -0.425 -9.775 -3.710 1.00 96.75 96 VAL A C 1
ATOM 772 O O . VAL A 1 96 ? 0.697 -9.734 -4.215 1.00 96.75 96 VAL A O 1
ATOM 775 N N . LEU A 1 97 ? -0.677 -10.397 -2.554 1.00 94.88 97 LEU A N 1
ATOM 776 C CA . LEU A 1 97 ? 0.342 -11.139 -1.808 1.00 94.88 97 LEU A CA 1
ATOM 777 C C . LEU A 1 97 ? 0.847 -12.346 -2.596 1.00 94.88 97 LEU A C 1
ATOM 779 O O . LEU A 1 97 ? 2.053 -12.549 -2.658 1.00 94.88 97 LEU A O 1
ATOM 783 N N . GLU A 1 98 ? -0.040 -13.097 -3.247 1.00 95.56 98 GLU A N 1
ATOM 784 C CA . GLU A 1 98 ? 0.350 -14.218 -4.112 1.00 95.56 98 GLU A CA 1
ATOM 785 C C . GLU A 1 98 ? 1.252 -13.757 -5.263 1.00 95.56 98 GLU A C 1
ATOM 787 O O . GLU A 1 98 ? 2.296 -14.359 -5.510 1.00 95.56 98 GLU A O 1
ATOM 792 N N . TYR A 1 99 ? 0.912 -12.649 -5.931 1.00 96.75 99 TYR A N 1
ATOM 793 C CA . TYR A 1 99 ? 1.769 -12.092 -6.980 1.00 96.75 99 TYR A CA 1
ATOM 794 C C . TYR A 1 99 ? 3.112 -11.590 -6.444 1.00 96.75 99 TYR A C 1
ATOM 796 O O . TYR A 1 99 ? 4.132 -11.771 -7.105 1.00 96.75 99 TYR A O 1
ATOM 804 N N . HIS A 1 100 ? 3.124 -10.969 -5.260 1.00 95.25 100 HIS A N 1
ATOM 805 C CA . HIS A 1 100 ? 4.351 -10.521 -4.594 1.00 95.25 100 HIS A CA 1
ATOM 806 C C . HIS A 1 100 ? 5.264 -11.693 -4.220 1.00 95.25 100 HIS A C 1
ATOM 808 O O . HIS A 1 100 ? 6.468 -11.605 -4.438 1.00 95.25 100 HIS A O 1
ATOM 814 N N . GLU A 1 101 ? 4.694 -12.781 -3.700 1.00 94.12 101 GLU A N 1
ATOM 815 C CA . GLU A 1 101 ? 5.411 -14.007 -3.327 1.00 94.12 101 GLU A CA 1
ATOM 816 C C . GLU A 1 101 ? 5.923 -14.780 -4.551 1.00 94.12 101 GLU A C 1
ATOM 818 O O . GLU A 1 101 ? 6.949 -15.453 -4.463 1.00 94.12 101 GLU A O 1
ATOM 823 N N . ALA A 1 102 ? 5.229 -14.682 -5.688 1.00 95.75 102 ALA A N 1
ATOM 824 C CA . ALA A 1 102 ? 5.609 -15.368 -6.917 1.00 95.75 102 ALA A CA 1
ATOM 825 C C . ALA A 1 102 ? 6.800 -14.713 -7.634 1.00 95.75 102 ALA A C 1
ATOM 827 O O . ALA A 1 102 ? 7.622 -15.430 -8.200 1.00 95.75 102 ALA A O 1
ATOM 828 N N . ILE A 1 103 ? 6.907 -13.378 -7.631 1.00 95.50 103 ILE A N 1
ATOM 829 C CA . ILE A 1 103 ? 7.997 -12.669 -8.321 1.00 95.50 103 ILE A CA 1
ATOM 830 C C . ILE A 1 103 ? 9.294 -12.646 -7.511 1.00 95.50 103 ILE A C 1
ATOM 832 O O . ILE A 1 103 ? 9.314 -12.798 -6.292 1.00 95.50 103 ILE A O 1
ATOM 836 N N . GLU A 1 104 ? 10.411 -12.396 -8.191 1.00 93.38 104 GLU A N 1
ATOM 837 C CA . GLU A 1 104 ? 11.702 -12.326 -7.517 1.00 93.38 104 GLU A CA 1
ATOM 838 C C . GLU A 1 104 ? 11.816 -11.058 -6.656 1.00 93.38 104 GLU A C 1
ATOM 840 O O . GLU A 1 104 ? 11.697 -9.925 -7.138 1.00 93.38 104 GLU A O 1
ATOM 845 N N . SER A 1 105 ? 12.109 -11.255 -5.372 1.00 91.88 105 SER A N 1
ATOM 846 C CA . SER A 1 105 ? 12.467 -10.176 -4.460 1.00 91.88 105 SER A CA 1
ATOM 847 C C . SER A 1 105 ? 13.962 -9.903 -4.543 1.00 91.88 105 SER A C 1
ATOM 849 O O . SER A 1 105 ? 14.772 -10.741 -4.159 1.00 91.88 105 SER A O 1
ATOM 851 N N . LEU A 1 106 ? 14.320 -8.697 -4.970 1.00 89.69 106 LEU A N 1
ATOM 852 C CA . LEU A 1 106 ? 15.687 -8.200 -4.873 1.00 89.69 106 LEU A CA 1
ATOM 853 C C . LEU A 1 106 ? 16.071 -8.002 -3.405 1.00 89.69 106 LEU A C 1
ATOM 855 O O . LEU A 1 106 ? 15.218 -7.648 -2.580 1.00 89.69 106 LEU A O 1
ATOM 859 N N . ASP A 1 107 ? 17.356 -8.185 -3.105 1.00 79.50 107 ASP A N 1
ATOM 860 C CA . ASP A 1 107 ? 17.867 -7.941 -1.762 1.00 79.50 107 ASP A CA 1
ATOM 861 C C . ASP A 1 107 ? 17.678 -6.477 -1.348 1.00 79.50 107 ASP A C 1
ATOM 863 O O . ASP A 1 107 ? 17.624 -5.529 -2.145 1.00 79.50 107 ASP A O 1
ATOM 867 N N . LEU A 1 108 ? 17.582 -6.300 -0.038 1.00 69.56 108 LEU A N 1
ATOM 868 C CA . LEU A 1 108 ? 17.622 -4.995 0.588 1.00 69.56 108 LEU A CA 1
ATOM 869 C C . LEU A 1 108 ? 19.010 -4.382 0.381 1.00 69.56 108 LEU A C 1
ATOM 871 O O . LEU A 1 108 ? 20.018 -4.924 0.825 1.00 69.56 108 LEU A O 1
ATOM 875 N N . LEU A 1 109 ? 19.056 -3.214 -0.259 1.00 68.44 109 LEU A N 1
ATOM 876 C CA . LEU A 1 109 ? 20.291 -2.433 -0.399 1.00 68.44 109 LEU A CA 1
ATOM 877 C C . LEU A 1 109 ? 20.588 -1.589 0.846 1.00 68.44 109 LEU A C 1
ATOM 879 O O . LEU A 1 109 ? 21.636 -0.951 0.925 1.00 68.44 109 LEU A O 1
ATOM 883 N N . PHE A 1 110 ? 19.655 -1.569 1.796 1.00 66.38 110 PHE A N 1
ATOM 884 C CA . PHE A 1 110 ? 19.646 -0.743 2.993 1.00 66.38 110 PHE A CA 1
ATOM 885 C C . PHE A 1 110 ? 19.231 -1.616 4.178 1.00 66.38 110 PHE A C 1
ATOM 887 O O . PHE A 1 110 ? 18.267 -2.371 4.046 1.00 66.38 110 PHE A O 1
ATOM 894 N N . GLU A 1 111 ? 19.921 -1.523 5.321 1.00 54.56 111 GLU A N 1
ATOM 895 C CA . GLU A 1 111 ? 19.445 -2.179 6.546 1.00 54.56 111 GLU A CA 1
ATOM 896 C C . GLU A 1 111 ? 18.037 -1.676 6.899 1.00 54.56 111 GLU A C 1
ATOM 898 O O . GLU A 1 111 ? 17.693 -0.513 6.652 1.00 54.56 111 GLU A O 1
ATOM 903 N N . GLU A 1 112 ? 17.212 -2.576 7.442 1.00 52.16 112 GLU A N 1
ATOM 904 C CA . GLU A 1 112 ? 15.864 -2.256 7.907 1.00 52.16 112 GLU A CA 1
ATOM 905 C C . GLU A 1 112 ? 15.874 -1.009 8.794 1.00 52.16 112 GLU A C 1
ATOM 907 O O . GLU A 1 112 ? 16.678 -0.911 9.713 1.00 52.16 112 GLU A O 1
ATOM 912 N N . TYR A 1 113 ? 14.951 -0.093 8.481 1.00 53.91 113 TYR A N 1
ATOM 913 C CA . TYR A 1 113 ? 14.157 0.837 9.302 1.00 53.91 113 TYR A CA 1
ATOM 914 C C . TYR A 1 113 ? 14.345 0.861 10.842 1.00 53.91 113 TYR A C 1
ATOM 916 O O . TYR A 1 113 ? 13.372 0.975 11.591 1.00 53.91 113 TYR A O 1
ATOM 924 N N . ALA A 1 114 ? 15.569 0.792 11.355 1.00 34.06 114 ALA A N 1
ATOM 925 C CA . ALA A 1 114 ? 15.883 0.926 12.766 1.00 34.06 114 ALA A CA 1
ATOM 926 C C . ALA A 1 114 ? 15.969 2.417 13.115 1.00 34.06 114 ALA A C 1
ATOM 928 O O . ALA A 1 114 ? 17.046 3.009 13.140 1.00 34.06 114 ALA A O 1
ATOM 929 N N . GLY A 1 115 ? 14.814 3.025 13.379 1.00 35.03 115 GLY A N 1
ATOM 930 C CA . GLY A 1 115 ? 14.732 4.320 14.051 1.00 35.03 115 GLY A CA 1
ATOM 931 C C . GLY A 1 115 ? 13.834 5.330 13.352 1.00 35.03 115 GLY A C 1
ATOM 932 O O . GLY A 1 115 ? 14.043 5.649 12.188 1.00 35.03 115 GLY A O 1
ATOM 933 N N . ASP A 1 116 ? 12.849 5.811 14.114 1.00 36.66 116 ASP A N 1
ATOM 934 C CA . ASP A 1 116 ? 12.100 7.064 13.961 1.00 36.66 116 ASP A CA 1
ATOM 935 C C . ASP A 1 116 ? 11.978 7.620 12.531 1.00 36.66 116 ASP A C 1
ATOM 937 O O . ASP A 1 116 ? 12.863 8.304 12.001 1.00 36.66 116 ASP A O 1
ATOM 941 N N . TYR A 1 117 ? 10.801 7.396 11.947 1.00 44.75 117 TYR A N 1
ATOM 942 C CA . TYR A 1 117 ? 10.313 8.129 10.787 1.00 44.75 117 TYR A CA 1
ATOM 943 C C . TYR A 1 117 ? 10.440 9.640 11.053 1.00 44.75 117 TYR A C 1
ATOM 945 O O . TYR A 1 117 ? 9.682 10.212 11.834 1.00 44.75 117 TYR A O 1
ATOM 953 N N . GLY A 1 118 ? 11.442 10.277 10.437 1.00 37.97 118 GLY A N 1
ATOM 954 C CA . GLY A 1 118 ? 11.658 11.727 10.502 1.00 37.97 118 GLY A CA 1
ATOM 955 C C . GLY A 1 118 ? 12.974 12.210 11.126 1.00 37.97 118 GLY A C 1
ATOM 956 O O . GLY A 1 118 ? 13.236 13.410 11.077 1.00 37.97 118 GLY A O 1
ATOM 957 N N . ALA A 1 119 ? 13.852 11.342 11.645 1.00 33.88 119 ALA A N 1
ATOM 958 C CA . ALA A 1 119 ? 15.079 11.795 12.328 1.00 33.88 119 ALA A CA 1
ATOM 959 C C . ALA A 1 119 ? 16.249 12.225 11.406 1.00 33.88 119 ALA A C 1
ATOM 961 O O . ALA A 1 119 ? 17.336 12.536 11.889 1.00 33.88 119 ALA A O 1
ATOM 962 N N . GLY A 1 120 ? 16.072 12.266 10.080 1.00 36.59 120 GLY A N 1
ATOM 963 C CA . GLY A 1 120 ? 17.045 12.883 9.162 1.00 36.59 120 GLY A CA 1
ATOM 964 C C . GLY A 1 120 ? 18.388 12.154 8.994 1.00 36.59 120 GLY A C 1
ATOM 965 O O . GLY A 1 120 ? 19.221 12.592 8.199 1.00 36.59 120 GLY A O 1
ATOM 966 N N . ASN A 1 121 ? 18.589 11.021 9.665 1.00 41.62 121 ASN A N 1
ATOM 967 C CA . ASN A 1 121 ? 19.722 10.135 9.440 1.00 41.62 121 ASN A CA 1
ATOM 968 C C . ASN A 1 121 ? 19.274 9.057 8.454 1.00 41.62 121 ASN A C 1
ATOM 970 O O . ASN A 1 121 ? 18.547 8.141 8.819 1.00 41.62 121 ASN A O 1
ATOM 974 N N . GLY A 1 122 ? 19.650 9.204 7.179 1.00 47.78 122 GLY A N 1
ATOM 975 C CA . GLY A 1 122 ? 19.375 8.179 6.167 1.00 47.78 122 GLY A CA 1
ATOM 976 C C . GLY A 1 122 ? 19.902 6.800 6.599 1.00 47.78 122 GLY A C 1
ATOM 977 O O . GLY A 1 122 ? 20.767 6.746 7.480 1.00 47.78 122 GLY A O 1
ATOM 978 N N . PRO A 1 123 ? 19.426 5.704 5.980 1.00 51.88 123 PRO A N 1
ATOM 979 C CA . PRO A 1 123 ? 19.678 4.350 6.465 1.00 51.88 123 PRO A CA 1
ATOM 980 C C . PRO A 1 123 ? 21.160 4.094 6.779 1.00 51.88 123 PRO A C 1
ATOM 982 O O . PRO A 1 123 ? 22.068 4.530 6.047 1.00 51.88 123 PRO A O 1
ATOM 985 N N . ALA A 1 124 ? 21.409 3.415 7.899 1.00 51.97 124 ALA A N 1
ATOM 986 C CA . ALA A 1 124 ? 22.733 2.903 8.224 1.00 51.97 124 ALA A CA 1
ATOM 987 C C . ALA A 1 124 ? 23.227 2.000 7.073 1.00 51.97 124 ALA A C 1
ATOM 989 O O . ALA A 1 124 ? 22.435 1.368 6.377 1.00 51.97 124 ALA A O 1
ATOM 990 N N . GLY A 1 125 ? 24.533 2.019 6.792 1.00 56.88 125 GLY A N 1
ATOM 991 C CA . GLY A 1 125 ? 25.138 1.161 5.761 1.00 56.88 125 GLY A CA 1
ATOM 992 C C . GLY A 1 125 ? 25.125 1.684 4.314 1.00 56.88 125 GLY A C 1
ATOM 993 O O . GLY A 1 125 ? 25.761 1.078 3.459 1.00 56.88 125 GLY A O 1
ATOM 994 N N . ILE A 1 126 ? 24.490 2.826 4.010 1.00 70.56 126 ILE A N 1
ATOM 995 C CA . ILE A 1 126 ? 24.518 3.392 2.642 1.00 70.56 126 ILE A CA 1
ATOM 996 C C . ILE A 1 126 ? 25.851 4.078 2.336 1.00 70.56 126 ILE A C 1
ATOM 998 O O . ILE A 1 126 ? 26.245 5.008 3.049 1.00 70.56 126 ILE A O 1
ATOM 1002 N N . SER A 1 127 ? 26.476 3.713 1.211 1.00 78.81 127 SER A N 1
ATOM 1003 C CA . SER A 1 127 ? 27.674 4.392 0.708 1.00 78.81 127 SER A CA 1
ATOM 1004 C C . SER A 1 127 ? 27.415 5.888 0.429 1.00 78.81 127 SER A C 1
ATOM 1006 O O . SER A 1 127 ? 26.315 6.277 0.024 1.00 78.81 127 SER A O 1
ATOM 1008 N N . PRO A 1 128 ? 28.411 6.781 0.576 1.00 80.19 128 PRO A N 1
ATOM 1009 C CA . PRO A 1 128 ? 28.233 8.197 0.244 1.00 80.19 128 PRO A CA 1
ATOM 1010 C C . PRO A 1 128 ? 27.742 8.440 -1.193 1.00 80.19 128 PRO A C 1
ATOM 1012 O O . PRO A 1 128 ? 26.985 9.382 -1.424 1.00 80.19 128 PRO A O 1
ATOM 1015 N N . GLY A 1 129 ? 28.144 7.592 -2.147 1.00 82.00 129 GLY A N 1
ATOM 1016 C CA . GLY A 1 129 ? 27.685 7.655 -3.538 1.00 82.00 129 GLY A CA 1
ATOM 1017 C C . GLY A 1 129 ? 26.202 7.322 -3.684 1.00 82.00 129 GLY A C 1
ATOM 1018 O O . GLY A 1 129 ? 25.465 8.065 -4.330 1.00 82.00 129 GLY A O 1
ATOM 1019 N N . ASP A 1 130 ? 25.736 6.276 -3.007 1.00 83.88 130 ASP A N 1
ATOM 1020 C CA . ASP A 1 130 ? 24.327 5.876 -3.029 1.00 83.88 130 ASP A CA 1
ATOM 1021 C C . ASP A 1 130 ? 23.427 6.918 -2.347 1.00 83.88 130 ASP A C 1
ATOM 1023 O O . ASP A 1 130 ? 22.346 7.231 -2.851 1.00 83.88 130 ASP A O 1
ATOM 1027 N N . ARG A 1 131 ? 23.898 7.554 -1.262 1.00 83.56 131 ARG A N 1
ATOM 1028 C CA . ARG A 1 131 ? 23.184 8.681 -0.628 1.00 83.56 131 ARG A CA 1
ATOM 1029 C C . ARG A 1 131 ? 23.024 9.866 -1.581 1.00 83.56 131 ARG A C 1
ATOM 1031 O O . ARG A 1 131 ? 21.960 10.495 -1.606 1.00 83.56 131 ARG A O 1
ATOM 1038 N N . ARG A 1 132 ? 24.064 10.183 -2.364 1.00 85.94 132 ARG A N 1
ATOM 1039 C CA . ARG A 1 132 ? 24.009 11.246 -3.383 1.00 85.94 132 ARG A CA 1
ATOM 1040 C C . ARG A 1 132 ? 23.023 10.898 -4.491 1.00 85.94 132 ARG A C 1
ATOM 1042 O O . ARG A 1 132 ? 22.197 11.745 -4.826 1.00 85.94 132 ARG A O 1
ATOM 1049 N N . LEU A 1 133 ? 23.057 9.666 -4.997 1.00 88.12 133 LEU A N 1
ATOM 1050 C CA . LEU A 1 133 ? 22.135 9.199 -6.033 1.00 88.12 133 LEU A CA 1
ATOM 1051 C C . LEU A 1 133 ? 20.678 9.257 -5.559 1.00 88.12 133 LEU A C 1
ATOM 1053 O O . LEU A 1 133 ? 19.836 9.849 -6.232 1.00 88.12 133 LEU A O 1
ATOM 1057 N N . LEU A 1 134 ? 20.383 8.720 -4.373 1.00 87.31 134 LEU A N 1
ATOM 1058 C CA . LEU A 1 134 ? 19.035 8.745 -3.803 1.00 87.31 134 LEU A CA 1
ATOM 1059 C C . LEU A 1 134 ? 18.531 10.184 -3.596 1.00 87.31 134 LEU A C 1
ATOM 1061 O O . LEU A 1 134 ? 17.386 10.502 -3.923 1.00 87.31 134 LEU A O 1
ATOM 1065 N N . SER A 1 135 ? 19.400 11.083 -3.125 1.00 86.75 135 SER A N 1
ATOM 1066 C CA . SER A 1 135 ? 19.079 12.509 -2.965 1.00 86.75 135 SER A CA 1
ATOM 1067 C C . SER A 1 135 ? 18.825 13.204 -4.305 1.00 86.75 135 SER A C 1
ATOM 1069 O O . SER A 1 135 ? 17.897 14.007 -4.421 1.00 86.75 135 SER A O 1
ATOM 1071 N N . LEU A 1 136 ? 19.622 12.893 -5.330 1.00 89.31 136 LEU A N 1
ATOM 1072 C CA . LEU A 1 136 ? 19.438 13.404 -6.687 1.00 89.31 136 LEU A CA 1
ATOM 1073 C C . LEU A 1 136 ? 18.081 12.962 -7.252 1.00 89.31 136 LEU A C 1
ATOM 1075 O O . LEU A 1 136 ? 17.328 13.801 -7.757 1.00 89.31 136 LEU A O 1
ATOM 1079 N N . ILE A 1 137 ? 17.731 11.681 -7.096 1.00 90.81 137 ILE A N 1
ATOM 1080 C CA . ILE A 1 137 ? 16.431 11.140 -7.506 1.00 90.81 137 ILE A CA 1
ATOM 1081 C C . ILE A 1 137 ? 15.301 11.876 -6.781 1.00 90.81 137 ILE A C 1
ATOM 1083 O O . ILE A 1 137 ? 14.447 12.483 -7.428 1.00 90.81 137 ILE A O 1
ATOM 1087 N N . ARG A 1 138 ? 15.325 11.899 -5.446 1.00 87.62 138 ARG A N 1
ATOM 1088 C CA . ARG A 1 138 ? 14.258 12.488 -4.625 1.00 87.62 138 ARG A CA 1
ATOM 1089 C C . ARG A 1 138 ? 14.047 13.978 -4.911 1.00 87.62 138 ARG A C 1
ATOM 1091 O O . ARG A 1 138 ? 12.935 14.404 -5.214 1.00 87.62 138 ARG A O 1
ATOM 1098 N N . TYR A 1 139 ? 15.105 14.780 -4.828 1.00 87.06 139 TYR A N 1
ATOM 1099 C CA . TYR A 1 139 ? 14.969 16.240 -4.781 1.00 87.06 139 TYR A CA 1
ATOM 1100 C C . TYR A 1 139 ? 15.107 16.926 -6.138 1.00 87.06 139 TYR A C 1
ATOM 1102 O O . TYR A 1 139 ? 14.562 18.012 -6.329 1.00 87.06 139 TYR A O 1
ATOM 1110 N N . LYS A 1 140 ? 15.841 16.342 -7.092 1.00 89.00 140 LYS A N 1
ATOM 1111 C CA . LYS A 1 140 ? 16.060 16.971 -8.406 1.00 89.00 140 LYS A CA 1
ATOM 1112 C C . LYS A 1 140 ? 15.200 16.337 -9.486 1.00 89.00 140 LYS A C 1
ATOM 1114 O O . LYS A 1 140 ? 14.535 17.064 -10.218 1.00 89.00 140 LYS A O 1
ATOM 1119 N N . ILE A 1 141 ? 15.168 15.008 -9.556 1.00 90.50 141 ILE A N 1
ATOM 1120 C CA . ILE A 1 141 ? 14.415 14.294 -10.596 1.00 90.50 141 ILE A CA 1
ATOM 1121 C C . ILE A 1 141 ? 12.920 14.316 -10.281 1.00 90.50 141 ILE A C 1
ATOM 1123 O O . ILE A 1 141 ? 12.123 14.816 -11.072 1.00 90.50 141 ILE A O 1
ATOM 1127 N N . LEU A 1 142 ? 12.540 13.853 -9.092 1.00 88.94 142 LEU A N 1
ATOM 1128 C CA . LEU A 1 142 ? 11.138 13.813 -8.679 1.00 88.94 142 LEU A CA 1
ATOM 1129 C C . LEU A 1 142 ? 10.640 15.166 -8.143 1.00 88.94 142 LEU A C 1
ATOM 1131 O O . LEU A 1 142 ? 9.438 15.401 -8.097 1.00 88.94 142 LEU A O 1
ATOM 1135 N N . SER A 1 143 ? 11.559 16.093 -7.841 1.00 85.75 143 SER A N 1
ATOM 1136 C CA . SER A 1 143 ? 11.268 17.454 -7.359 1.00 85.75 143 SER A CA 1
ATOM 1137 C C . SER A 1 143 ? 10.410 17.509 -6.094 1.00 85.75 143 SER A C 1
ATOM 1139 O O . SER A 1 143 ? 9.623 18.439 -5.923 1.00 85.75 143 SER A O 1
ATOM 1141 N N . PHE A 1 144 ? 10.582 16.547 -5.189 1.00 77.75 144 PHE A N 1
ATOM 1142 C CA . PHE A 1 144 ? 9.988 16.642 -3.860 1.00 77.75 144 PHE A CA 1
ATOM 1143 C C . PHE A 1 144 ? 10.620 17.791 -3.081 1.00 77.75 144 PHE A C 1
ATOM 1145 O O . PHE A 1 144 ? 11.846 17.960 -3.107 1.00 77.75 144 PHE A O 1
ATOM 1152 N N . LYS A 1 145 ? 9.808 18.595 -2.391 1.00 69.81 145 LYS A N 1
ATOM 1153 C CA . LYS A 1 145 ? 10.339 19.667 -1.548 1.00 69.81 145 LYS A CA 1
ATOM 1154 C C . LYS A 1 145 ? 10.714 19.083 -0.194 1.00 69.81 145 LYS A C 1
ATOM 1156 O O . LYS A 1 145 ? 10.069 18.184 0.329 1.00 69.81 145 LYS A O 1
ATOM 1161 N N . LYS A 1 146 ? 11.755 19.647 0.417 1.00 60.28 146 LYS A N 1
ATOM 1162 C CA . LYS A 1 146 ? 12.188 19.278 1.775 1.00 60.28 146 LYS A CA 1
ATOM 1163 C C . LYS A 1 146 ? 11.138 19.624 2.850 1.00 60.28 146 LYS A C 1
ATOM 1165 O O . LYS A 1 146 ? 11.269 19.190 3.983 1.00 60.28 146 LYS A O 1
ATOM 1170 N N . THR A 1 147 ? 10.143 20.436 2.489 1.00 51.91 147 THR A N 1
ATOM 1171 C CA . THR A 1 147 ? 9.105 20.995 3.362 1.00 51.91 147 THR A CA 1
ATOM 1172 C C . THR A 1 147 ? 7.703 20.491 3.036 1.00 51.91 147 THR A C 1
ATOM 1174 O O . THR A 1 147 ? 6.759 21.040 3.593 1.00 51.91 147 THR A O 1
ATOM 1177 N N . ASP A 1 148 ? 7.536 19.541 2.107 1.00 49.69 148 ASP A N 1
ATOM 1178 C CA . ASP A 1 148 ? 6.220 18.929 1.892 1.00 49.69 148 ASP A CA 1
ATOM 1179 C C . ASP A 1 148 ? 5.835 18.271 3.227 1.00 49.69 148 ASP A C 1
ATOM 1181 O O . ASP A 1 148 ? 6.510 17.351 3.687 1.00 49.69 148 ASP A O 1
ATOM 1185 N N . SER A 1 149 ? 4.898 18.897 3.946 1.00 44.03 149 SER A N 1
ATOM 1186 C CA . SER A 1 149 ? 4.745 18.681 5.379 1.00 44.03 149 SER A CA 1
ATOM 1187 C C . SER A 1 149 ? 4.063 17.354 5.672 1.00 44.03 149 SER A C 1
ATOM 1189 O O . SER A 1 149 ? 3.052 16.998 5.077 1.00 44.03 149 SER A O 1
ATOM 1191 N N . TYR A 1 150 ? 4.615 16.710 6.684 1.00 50.03 150 TYR A N 1
ATOM 1192 C CA . TYR A 1 150 ? 4.538 15.322 7.108 1.00 50.03 150 TYR A CA 1
ATOM 1193 C C . TYR A 1 150 ? 3.192 14.903 7.754 1.00 50.03 150 TYR A C 1
ATOM 1195 O O . TYR A 1 150 ? 3.136 13.999 8.583 1.00 50.03 150 TYR A O 1
ATOM 1203 N N . PHE A 1 151 ? 2.096 15.616 7.461 1.00 45.38 151 PHE A N 1
ATOM 1204 C CA . PHE A 1 151 ? 0.851 15.539 8.246 1.00 45.38 151 PHE A CA 1
ATOM 1205 C C . PHE A 1 151 ? -0.459 15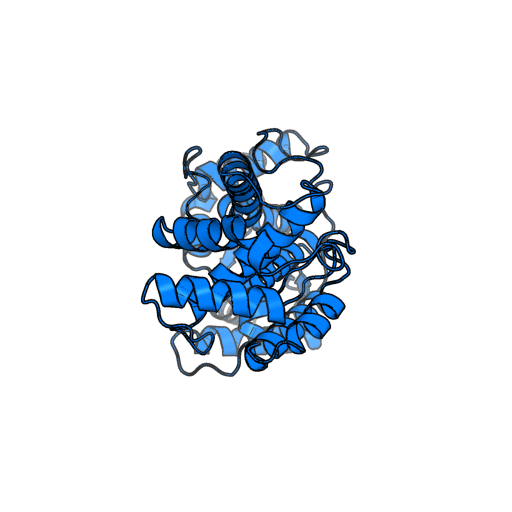.596 7.442 1.00 45.38 151 PHE A C 1
ATOM 1207 O O . PHE A 1 151 ? -1.532 15.675 8.035 1.00 45.38 151 PHE A O 1
ATOM 1214 N N . GLU A 1 152 ? -0.437 15.466 6.113 1.00 51.12 152 GLU A N 1
ATOM 1215 C CA . GLU A 1 152 ? -1.672 15.492 5.296 1.00 51.12 152 GLU A CA 1
ATOM 1216 C C . GLU A 1 152 ? -2.545 14.220 5.426 1.00 51.12 152 GLU A C 1
ATOM 1218 O O . GLU A 1 152 ? -3.512 14.024 4.686 1.00 51.12 152 GLU A O 1
ATOM 1223 N N . CYS A 1 153 ? -2.225 13.315 6.357 1.00 52.84 153 CYS A N 1
ATOM 1224 C CA . CYS A 1 153 ? -2.856 11.999 6.413 1.00 52.84 153 CYS A CA 1
ATOM 1225 C C . CYS A 1 153 ? -4.272 12.001 7.029 1.00 52.84 153 CYS A C 1
ATOM 1227 O O . CYS A 1 153 ? -5.036 11.061 6.795 1.00 52.84 153 CYS A O 1
ATOM 1229 N N . LEU A 1 154 ? -4.659 13.060 7.750 1.00 65.94 154 LEU A N 1
ATOM 1230 C CA . LEU A 1 154 ? -6.001 13.245 8.315 1.00 65.94 154 LEU A CA 1
ATOM 1231 C C . LEU A 1 154 ? -6.470 14.692 8.132 1.00 65.94 154 LEU A C 1
ATOM 1233 O O . LEU A 1 154 ? -5.793 15.614 8.582 1.00 65.94 154 LEU A O 1
ATOM 1237 N N . SER A 1 155 ? -7.655 14.876 7.538 1.00 74.94 155 SER A N 1
ATOM 1238 C CA . SER A 1 155 ? -8.373 16.158 7.593 1.00 74.94 155 SER A CA 1
ATOM 1239 C C . SER A 1 155 ? -8.655 16.543 9.046 1.00 74.94 155 SER A C 1
ATOM 1241 O O . SER A 1 155 ? -8.770 15.646 9.882 1.00 74.94 155 SER A O 1
ATOM 1243 N N . GLU A 1 156 ? -8.839 17.833 9.335 1.00 79.56 156 GLU A N 1
ATOM 1244 C CA . GLU A 1 156 ? -9.200 18.326 10.678 1.00 79.56 156 GLU A CA 1
ATOM 1245 C C . GLU A 1 156 ? -10.386 17.535 11.261 1.00 79.56 156 GLU A C 1
ATOM 1247 O O . GLU A 1 156 ? -10.232 16.883 12.291 1.00 79.56 156 GLU A O 1
ATOM 1252 N N . ASP A 1 157 ? -11.478 17.387 10.497 1.00 82.94 157 ASP A N 1
ATOM 1253 C CA . ASP A 1 157 ? -12.630 16.553 10.885 1.00 82.94 157 ASP A CA 1
ATOM 1254 C C . ASP A 1 157 ? -12.253 15.107 11.254 1.00 82.94 157 ASP A C 1
ATOM 1256 O O . ASP A 1 157 ? -12.853 14.480 12.122 1.00 82.94 157 ASP A O 1
ATOM 1260 N N . GLY A 1 158 ? -11.272 14.531 10.553 1.00 86.88 158 GLY A N 1
ATOM 1261 C CA . GLY A 1 158 ? -10.823 13.165 10.798 1.00 86.88 158 GLY A CA 1
ATOM 1262 C C . GLY A 1 158 ? -10.050 13.061 12.106 1.00 86.88 158 GLY A C 1
ATOM 1263 O O . GLY A 1 158 ? -10.228 12.094 12.844 1.00 86.88 158 GLY A O 1
ATOM 1264 N N . GLN A 1 159 ? -9.223 14.060 12.413 1.00 88.56 159 GLN A N 1
ATOM 1265 C CA . GLN A 1 159 ? -8.502 14.130 13.683 1.00 88.56 159 GLN A CA 1
ATOM 1266 C C . GLN A 1 159 ? -9.473 14.278 14.854 1.00 88.56 159 GLN A C 1
ATOM 1268 O O . GLN A 1 159 ? -9.298 13.596 15.865 1.00 88.56 159 GLN A O 1
ATOM 1273 N N . ASP A 1 160 ? -10.521 15.083 14.691 1.00 91.44 160 ASP A N 1
ATOM 1274 C CA . ASP A 1 160 ? -11.552 15.280 15.710 1.00 91.44 160 ASP A CA 1
ATOM 1275 C C . ASP A 1 160 ? -12.328 13.989 15.993 1.00 91.44 160 ASP A C 1
ATOM 1277 O O . ASP A 1 160 ? -12.487 13.600 17.154 1.00 91.44 160 ASP A O 1
ATOM 1281 N N . ILE A 1 161 ? -12.724 13.250 14.949 1.00 94.69 161 ILE A N 1
ATOM 1282 C CA . ILE A 1 161 ? -13.411 11.955 15.092 1.00 94.69 161 ILE A CA 1
ATOM 1283 C C . ILE A 1 161 ? -12.534 10.944 15.840 1.00 94.69 161 ILE A C 1
ATOM 1285 O O . ILE A 1 161 ? -13.003 10.283 16.771 1.00 94.69 161 ILE A O 1
ATOM 1289 N N . ILE A 1 162 ? -11.259 10.811 15.460 1.00 95.06 162 ILE A N 1
ATOM 1290 C CA . ILE A 1 162 ? -10.350 9.858 16.113 1.00 95.06 162 ILE A CA 1
ATOM 1291 C C . ILE A 1 162 ? -10.059 10.289 17.551 1.00 95.06 162 ILE A C 1
ATOM 1293 O O . ILE A 1 162 ? -10.097 9.454 18.454 1.00 95.06 162 ILE A O 1
ATOM 1297 N N . SER A 1 163 ? -9.853 11.583 17.795 1.00 94.69 163 SER A N 1
ATOM 1298 C CA . SER A 1 163 ? -9.658 12.117 19.145 1.00 94.69 163 SER A CA 1
ATOM 1299 C C . SER A 1 163 ? -10.872 11.840 20.030 1.00 94.69 163 SER A C 1
ATOM 1301 O O . SER A 1 163 ? -10.712 11.375 21.159 1.00 94.69 163 SER A O 1
ATOM 1303 N N . HIS A 1 164 ? -12.089 12.018 19.502 1.00 95.31 164 HIS A N 1
ATOM 1304 C CA . HIS A 1 164 ? -13.322 11.648 20.195 1.00 95.31 164 HIS A CA 1
ATOM 1305 C C . HIS A 1 164 ? -13.324 10.163 20.565 1.00 95.31 164 HIS A C 1
ATOM 1307 O O . HIS A 1 164 ? -13.631 9.823 21.708 1.00 95.31 164 HIS A O 1
ATOM 1313 N N . CYS A 1 165 ? -12.971 9.274 19.633 1.00 97.31 165 CYS A N 1
ATOM 1314 C CA . CYS A 1 165 ? -12.897 7.837 19.906 1.00 97.31 165 CYS A CA 1
ATOM 1315 C C . CYS A 1 165 ? -11.921 7.537 21.055 1.00 97.31 165 CYS A C 1
ATOM 1317 O O . CYS A 1 165 ? -12.285 6.847 22.007 1.00 97.31 165 CYS A O 1
ATOM 1319 N N . LEU A 1 166 ? -10.705 8.089 20.984 1.00 96.56 166 LEU A N 1
ATOM 1320 C CA . LEU A 1 166 ? -9.623 7.821 21.934 1.00 96.56 166 LEU A CA 1
ATOM 1321 C C . LEU A 1 166 ? -9.915 8.351 23.347 1.00 96.56 166 LEU A C 1
ATOM 1323 O O . LEU A 1 166 ? -9.646 7.662 24.331 1.00 96.56 166 LEU A O 1
ATOM 1327 N N . LEU A 1 167 ? -10.512 9.539 23.463 1.00 95.88 167 LEU A N 1
ATOM 1328 C CA . LEU A 1 167 ? -10.893 10.123 24.756 1.00 95.88 167 LEU A CA 1
ATOM 1329 C C . LEU A 1 167 ? -11.984 9.325 25.476 1.00 95.88 167 LEU A C 1
ATOM 1331 O O . LEU A 1 167 ? -12.073 9.376 26.698 1.00 95.88 167 LEU A O 1
ATOM 1335 N N . ASN A 1 168 ? -12.814 8.598 24.726 1.00 95.25 168 ASN A N 1
ATOM 1336 C CA . ASN A 1 168 ? -13.961 7.873 25.268 1.00 95.25 168 ASN A CA 1
ATOM 1337 C C . ASN A 1 168 ? -13.715 6.363 25.401 1.00 95.25 168 ASN A C 1
ATOM 1339 O O . ASN A 1 168 ? -14.659 5.625 25.683 1.00 95.25 168 ASN A O 1
ATOM 1343 N N . LEU A 1 169 ? -12.477 5.878 25.223 1.00 95.25 169 LEU A N 1
ATOM 1344 C CA . LEU A 1 169 ? -12.166 4.442 25.282 1.00 95.25 169 LEU A CA 1
ATOM 1345 C C . LEU A 1 169 ? -12.590 3.786 26.601 1.00 95.25 169 LEU A C 1
ATOM 1347 O O . LEU A 1 169 ? -13.019 2.638 26.582 1.00 95.25 169 LEU A O 1
ATOM 1351 N N . ASN A 1 170 ? -12.544 4.509 27.724 1.00 93.88 170 ASN A N 1
ATOM 1352 C CA . ASN A 1 170 ? -12.956 4.012 29.045 1.00 93.88 170 ASN A CA 1
ATOM 1353 C C . ASN A 1 170 ? -14.447 3.638 29.133 1.00 93.88 170 ASN A C 1
ATOM 1355 O O . ASN A 1 170 ? -14.835 2.903 30.034 1.00 93.88 170 ASN A O 1
ATOM 1359 N N . GLY A 1 171 ? -15.288 4.154 28.229 1.00 93.38 171 GLY A N 1
ATOM 1360 C CA . GLY A 1 171 ? -16.700 3.775 28.134 1.00 93.38 171 GLY A CA 1
ATOM 1361 C C . GLY A 1 171 ? -16.944 2.462 27.381 1.00 93.38 171 GLY A C 1
ATOM 1362 O O . GLY A 1 171 ? -18.062 1.953 27.399 1.00 93.38 171 GLY A O 1
ATOM 1363 N N . TRP A 1 172 ? -15.920 1.920 26.716 1.00 94.12 172 TRP A N 1
ATOM 1364 C CA . TRP A 1 172 ? -16.018 0.751 25.833 1.00 94.12 172 TRP A CA 1
ATOM 1365 C C . TRP A 1 172 ? -15.094 -0.392 26.255 1.00 94.12 172 TRP A C 1
ATOM 1367 O O . TRP A 1 172 ? -15.471 -1.562 26.178 1.00 94.12 172 TRP A O 1
ATOM 1377 N N . TYR A 1 173 ? -13.887 -0.049 26.695 1.00 92.75 173 TYR A N 1
ATOM 1378 C CA . TYR A 1 173 ? -12.889 -0.969 27.215 1.00 92.75 173 TYR A CA 1
ATOM 1379 C C . TYR A 1 173 ? -12.972 -1.025 28.740 1.00 92.75 173 TYR A C 1
ATOM 1381 O O . TYR A 1 173 ? -12.973 0.004 29.414 1.00 92.75 173 TYR A O 1
ATOM 1389 N N . GLY A 1 174 ? -13.026 -2.243 29.271 1.00 86.56 174 GLY A N 1
ATOM 1390 C CA . GLY A 1 174 ? -12.861 -2.530 30.688 1.00 86.56 174 GLY A CA 1
ATOM 1391 C C . GLY A 1 174 ? -11.430 -2.983 31.008 1.00 86.56 174 GLY A C 1
ATOM 1392 O O . GLY A 1 174 ? -10.620 -3.195 30.103 1.00 86.56 174 GLY A O 1
ATOM 1393 N N . PRO A 1 175 ? -11.108 -3.189 32.294 1.00 80.06 175 PRO A N 1
ATOM 1394 C CA . PRO A 1 175 ? -9.790 -3.678 32.704 1.00 80.06 175 PRO A CA 1
ATOM 1395 C C . PRO A 1 175 ? -9.400 -4.995 32.012 1.00 80.06 175 PRO A C 1
ATOM 1397 O O . PRO A 1 175 ? -8.272 -5.140 31.547 1.00 80.06 175 PRO A O 1
ATOM 1400 N N . ASP A 1 176 ? -10.363 -5.908 31.852 1.00 80.44 176 ASP A N 1
ATOM 1401 C CA . ASP A 1 176 ? -10.134 -7.265 31.339 1.00 80.44 176 ASP A CA 1
ATOM 1402 C C . ASP A 1 176 ? -9.831 -7.337 29.834 1.00 80.44 176 ASP A C 1
ATOM 1404 O O . ASP A 1 176 ? -9.354 -8.364 29.356 1.00 80.44 176 ASP A O 1
ATOM 1408 N N . ASN A 1 177 ? -10.124 -6.281 29.066 1.00 83.19 177 ASN A N 1
ATOM 1409 C CA . ASN A 1 177 ? -9.880 -6.247 27.619 1.00 83.19 177 ASN A CA 1
ATOM 1410 C C . ASN A 1 177 ? -8.910 -5.136 27.176 1.00 83.19 177 ASN A C 1
ATOM 1412 O O . ASN A 1 177 ? -8.441 -5.173 26.036 1.00 83.19 177 ASN A O 1
ATOM 1416 N N . TRP A 1 178 ? -8.563 -4.187 28.055 1.00 87.81 178 TRP A N 1
ATOM 1417 C CA . TRP A 1 178 ? -7.575 -3.142 27.771 1.00 87.81 178 TRP A CA 1
ATOM 1418 C C . TRP A 1 178 ? -6.132 -3.661 27.849 1.00 87.81 178 TRP A C 1
ATOM 1420 O O . TRP A 1 178 ? -5.392 -3.552 26.868 1.00 87.81 178 TRP A O 1
ATOM 1430 N N . ASP A 1 179 ? -5.759 -4.299 28.964 1.00 72.38 179 ASP A N 1
ATOM 1431 C CA . ASP A 1 179 ? -4.384 -4.766 29.249 1.00 72.38 179 ASP A CA 1
ATOM 1432 C C . ASP A 1 179 ? -4.054 -6.144 28.631 1.00 72.38 179 ASP A C 1
ATOM 1434 O O . ASP A 1 179 ? -3.102 -6.830 28.997 1.00 72.38 179 ASP A O 1
ATOM 1438 N N . VAL A 1 180 ? -4.859 -6.591 27.666 1.00 72.88 180 VAL A N 1
ATOM 1439 C CA . VAL A 1 180 ? -4.593 -7.823 26.906 1.00 72.88 180 VAL A CA 1
ATOM 1440 C C . VAL A 1 180 ? -3.486 -7.557 25.873 1.00 72.88 180 VAL A C 1
ATOM 1442 O O . VAL A 1 180 ? -3.114 -6.411 25.624 1.00 72.88 180 VAL A O 1
ATOM 1445 N N . ASP A 1 181 ? -2.990 -8.595 25.195 1.00 77.75 181 ASP A N 1
ATOM 1446 C CA . ASP A 1 181 ? -2.022 -8.498 24.094 1.00 77.75 181 ASP A CA 1
ATOM 1447 C C . ASP A 1 181 ? -2.394 -7.402 23.066 1.00 77.75 181 ASP A C 1
ATOM 1449 O O . ASP A 1 181 ? -3.345 -7.548 22.290 1.00 77.75 181 ASP A O 1
ATOM 1453 N N . PHE A 1 182 ? -1.637 -6.295 23.057 1.00 76.00 182 PHE A N 1
ATOM 1454 C CA . PHE A 1 182 ? -1.831 -5.143 22.161 1.00 76.00 182 PHE A CA 1
ATOM 1455 C C . PHE A 1 182 ? -1.634 -5.496 20.679 1.00 76.00 182 PHE A C 1
ATOM 1457 O O . PHE A 1 182 ? -1.991 -4.714 19.796 1.00 76.00 182 PHE A O 1
ATOM 1464 N N . ARG A 1 183 ? -1.059 -6.672 20.387 1.00 75.88 183 ARG A N 1
ATOM 1465 C CA . ARG A 1 183 ? -0.904 -7.188 19.022 1.00 75.88 183 ARG A CA 1
ATOM 1466 C C . ARG A 1 183 ? -2.231 -7.659 18.426 1.00 75.88 183 ARG A C 1
ATOM 1468 O O . ARG A 1 183 ? -2.321 -7.779 17.209 1.00 75.88 183 ARG A O 1
ATOM 1475 N N . ARG A 1 184 ? -3.252 -7.906 19.251 1.00 81.00 184 ARG A N 1
ATOM 1476 C CA . ARG A 1 184 ? -4.594 -8.294 18.801 1.00 81.00 184 ARG A CA 1
ATOM 1477 C C . ARG A 1 184 ? -5.542 -7.106 18.854 1.00 81.00 184 ARG A C 1
ATOM 1479 O O . ARG A 1 184 ? -5.632 -6.429 19.879 1.00 81.00 184 ARG A O 1
ATOM 1486 N N . ILE A 1 185 ? -6.267 -6.884 17.764 1.00 88.00 185 ILE A N 1
ATOM 1487 C CA . ILE A 1 185 ? -7.285 -5.840 17.649 1.00 88.00 185 ILE A CA 1
ATOM 1488 C C . ILE A 1 185 ? -8.668 -6.472 17.731 1.00 88.00 185 ILE A C 1
ATOM 1490 O O . ILE A 1 185 ? -8.954 -7.446 17.042 1.00 88.00 185 ILE A O 1
ATOM 1494 N N . ASP A 1 186 ? -9.536 -5.885 18.551 1.00 91.38 186 ASP A N 1
ATOM 1495 C CA . ASP A 1 186 ? -10.962 -6.189 18.523 1.00 91.38 186 ASP A CA 1
ATOM 1496 C C . ASP A 1 186 ? -11.637 -5.288 17.481 1.00 91.38 186 ASP A C 1
ATOM 1498 O O . ASP A 1 186 ? -12.080 -4.175 17.779 1.00 91.38 186 ASP A O 1
ATOM 1502 N N . TYR A 1 187 ? -11.674 -5.761 16.232 1.00 94.00 187 TYR A N 1
ATOM 1503 C CA . TYR A 1 187 ? -12.267 -5.016 15.120 1.00 94.00 187 TYR A CA 1
ATOM 1504 C C . TYR A 1 187 ? -13.753 -4.720 15.349 1.00 94.00 187 TYR A C 1
ATOM 1506 O O . TYR A 1 187 ? -14.240 -3.654 14.978 1.00 94.00 187 TYR A O 1
ATOM 1514 N N . LYS A 1 188 ? -14.475 -5.623 16.019 1.00 94.25 188 LYS A N 1
ATOM 1515 C CA . LYS A 1 188 ? -15.900 -5.441 16.297 1.00 94.25 188 LYS A CA 1
ATOM 1516 C C . LYS A 1 188 ? -16.122 -4.321 17.309 1.00 94.25 188 LYS A C 1
ATOM 1518 O O . LYS A 1 188 ? -17.006 -3.488 17.107 1.00 94.25 188 LYS A O 1
ATOM 1523 N N . LEU A 1 189 ? -15.339 -4.288 18.386 1.00 94.75 189 LEU A N 1
ATOM 1524 C CA . LEU A 1 189 ? -15.424 -3.231 19.392 1.00 94.75 189 LEU A CA 1
ATOM 1525 C C . LEU A 1 189 ? -14.987 -1.882 18.816 1.00 94.75 189 LEU A C 1
ATOM 1527 O O . LEU A 1 189 ? -15.750 -0.919 18.895 1.00 94.75 189 LEU A O 1
ATOM 1531 N N . ASN A 1 190 ? -13.828 -1.824 18.158 1.00 95.75 190 ASN A N 1
ATOM 1532 C CA . ASN A 1 190 ? -13.353 -0.592 17.526 1.00 95.75 190 ASN A CA 1
ATOM 1533 C C . ASN A 1 190 ? -14.321 -0.084 16.450 1.00 95.75 190 ASN A C 1
ATOM 1535 O O . ASN A 1 190 ? -14.518 1.124 16.325 1.00 95.75 190 ASN A O 1
ATOM 1539 N N . GLY A 1 191 ? -14.964 -0.987 15.701 1.00 96.19 191 GLY A N 1
ATOM 1540 C CA . GLY A 1 191 ? -15.959 -0.625 14.695 1.00 96.19 191 GLY A CA 1
ATOM 1541 C C . GLY A 1 191 ? -17.156 0.086 15.324 1.00 96.19 191 GLY A C 1
ATOM 1542 O O . GLY A 1 191 ? -17.578 1.132 14.837 1.00 96.19 191 GLY A O 1
ATOM 1543 N N . LYS A 1 192 ? -17.652 -0.413 16.466 1.00 96.62 192 LYS A N 1
ATOM 1544 C CA . LYS A 1 192 ? -18.731 0.243 17.227 1.00 96.62 192 LYS A CA 1
ATOM 1545 C C . LYS A 1 192 ? -18.322 1.612 17.769 1.00 96.62 192 LYS A C 1
ATOM 1547 O O . LYS A 1 192 ? -19.123 2.543 17.707 1.00 96.62 192 LYS A O 1
ATOM 1552 N N . ILE A 1 193 ? -17.092 1.735 18.273 1.00 97.38 193 ILE A N 1
ATOM 1553 C CA . ILE A 1 193 ? -16.550 3.009 18.769 1.00 97.38 193 ILE A CA 1
ATOM 1554 C C . ILE A 1 193 ? -16.553 4.047 17.645 1.00 97.38 193 ILE A C 1
ATOM 1556 O O . ILE A 1 193 ? -17.071 5.150 17.829 1.00 97.38 193 ILE A O 1
ATOM 1560 N N . LEU A 1 194 ? -16.038 3.679 16.467 1.00 97.19 194 LEU A N 1
ATOM 1561 C CA . LEU A 1 194 ? -16.005 4.579 15.319 1.00 97.19 194 LEU A CA 1
ATOM 1562 C C . LEU A 1 194 ? -17.412 4.946 14.839 1.00 97.19 194 LEU A C 1
ATOM 1564 O O . LEU A 1 194 ? -17.679 6.123 14.626 1.00 97.19 194 LEU A O 1
ATOM 1568 N N . VAL A 1 195 ? -18.319 3.973 14.702 1.00 96.75 195 VAL A N 1
ATOM 1569 C CA . VAL A 1 195 ? -19.715 4.229 14.303 1.00 96.75 195 VAL A CA 1
ATOM 1570 C C . VAL A 1 195 ? -20.375 5.231 15.250 1.00 96.75 195 VAL A C 1
ATOM 1572 O O . VAL A 1 195 ? -20.935 6.220 14.785 1.00 96.75 195 VAL A O 1
ATOM 1575 N N . SER A 1 196 ? -20.224 5.050 16.565 1.00 97.00 196 SER A N 1
ATOM 1576 C CA . SER A 1 196 ? -20.772 5.983 17.555 1.00 97.00 196 SER A CA 1
ATOM 1577 C C . SER A 1 196 ? -20.191 7.396 17.415 1.00 97.00 196 SER A C 1
ATOM 1579 O O . SER A 1 196 ? -20.918 8.384 17.546 1.00 97.00 196 SER A O 1
ATOM 1581 N N . ALA A 1 197 ? -18.893 7.519 17.123 1.00 96.75 197 ALA A N 1
ATOM 1582 C CA . ALA A 1 197 ? -18.275 8.818 16.875 1.00 96.75 197 ALA A CA 1
ATOM 1583 C C . ALA A 1 197 ? -18.783 9.461 15.573 1.00 96.75 197 ALA A C 1
ATOM 1585 O O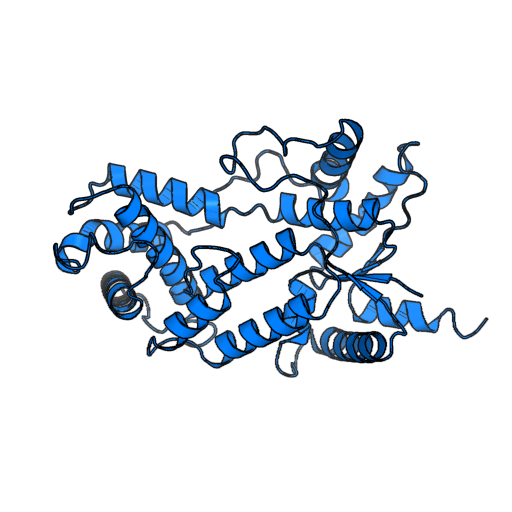 . ALA A 1 197 ? -19.081 10.654 15.575 1.00 96.75 197 ALA A O 1
ATOM 1586 N N . LEU A 1 198 ? -18.935 8.694 14.489 1.00 95.12 198 LEU A N 1
ATOM 1587 C CA . LEU A 1 198 ? -19.469 9.184 13.211 1.00 95.12 198 LEU A CA 1
ATOM 1588 C C . LEU A 1 198 ? -20.908 9.698 13.358 1.00 95.12 198 LEU A C 1
ATOM 1590 O O . LEU A 1 198 ? -21.208 10.797 12.892 1.00 95.12 198 LEU A O 1
ATOM 1594 N N . GLU A 1 199 ? -21.768 8.962 14.067 1.00 95.44 199 GLU A N 1
ATOM 1595 C CA . GLU A 1 199 ? -23.160 9.358 14.332 1.00 95.44 199 GLU A CA 1
ATOM 1596 C C . GLU A 1 199 ? -23.244 10.686 15.087 1.00 95.44 199 GLU A C 1
ATOM 1598 O O . GLU A 1 199 ? -24.021 11.566 14.715 1.00 95.44 199 GLU A O 1
ATOM 1603 N N . LYS A 1 200 ? -22.395 10.880 16.104 1.00 93.56 200 LYS A N 1
ATOM 1604 C CA . L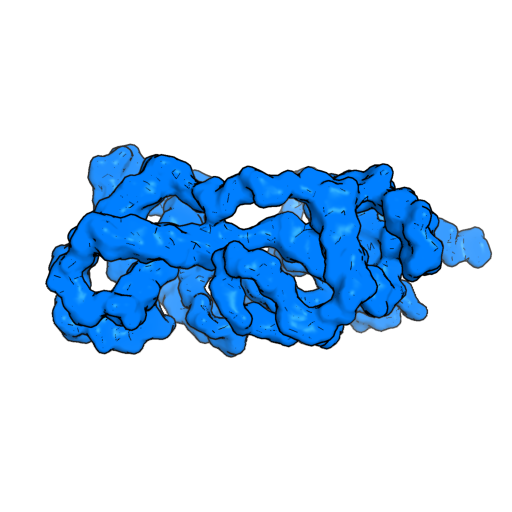YS A 1 200 ? -22.327 12.145 16.855 1.00 93.56 200 LYS A CA 1
ATOM 1605 C C . LYS A 1 200 ? -21.900 13.338 15.998 1.00 93.56 200 LYS A C 1
ATOM 1607 O O . LYS A 1 200 ? -22.279 14.461 16.314 1.00 93.56 200 LYS A O 1
ATOM 1612 N N . HIS A 1 201 ? -21.135 13.100 14.935 1.00 91.50 201 HIS A N 1
ATOM 1613 C CA . HIS A 1 201 ? -20.730 14.131 13.976 1.00 91.50 201 HIS A CA 1
ATOM 1614 C C . HIS A 1 201 ? -21.697 14.241 12.783 1.00 91.50 201 HIS A C 1
ATOM 1616 O O . HIS A 1 201 ? -21.436 15.007 11.858 1.00 91.50 201 HIS A O 1
ATOM 1622 N N . GLY A 1 202 ? -22.807 13.490 12.772 1.00 91.62 202 GLY A N 1
ATOM 1623 C CA . GLY A 1 202 ? -23.779 13.501 11.675 1.00 91.62 202 GLY A CA 1
ATOM 1624 C C . GLY A 1 202 ? -23.238 12.927 10.361 1.00 91.62 202 GLY A C 1
ATOM 1625 O O . GLY A 1 202 ? -23.717 13.290 9.287 1.00 91.62 202 GLY A O 1
ATOM 1626 N N . ILE A 1 203 ? -22.227 12.057 10.426 1.00 91.69 203 ILE A N 1
ATOM 1627 C CA . ILE A 1 203 ? -21.569 11.463 9.258 1.00 91.69 203 ILE A CA 1
ATOM 1628 C C . ILE A 1 203 ? -22.178 10.088 8.965 1.00 91.69 203 ILE A C 1
ATOM 1630 O O . ILE A 1 203 ? -22.483 9.318 9.873 1.00 91.69 203 ILE A O 1
ATOM 1634 N N . ASN A 1 204 ? -22.328 9.760 7.678 1.00 91.12 204 ASN A N 1
ATOM 1635 C CA . ASN A 1 204 ? -22.755 8.433 7.231 1.00 91.12 204 ASN A CA 1
ATOM 1636 C C . ASN A 1 204 ? -21.815 7.343 7.783 1.00 91.12 204 ASN A C 1
ATOM 1638 O O . ASN A 1 204 ? -20.598 7.452 7.657 1.00 91.12 204 ASN A O 1
ATOM 1642 N N . THR A 1 205 ? -22.384 6.283 8.351 1.00 93.31 205 THR A N 1
ATOM 1643 C CA . THR A 1 205 ? -21.669 5.191 9.027 1.00 93.31 205 THR A CA 1
ATOM 1644 C C . THR A 1 205 ? -21.312 4.017 8.115 1.00 93.31 205 THR A C 1
ATOM 1646 O O . THR A 1 205 ? -20.691 3.059 8.564 1.00 93.31 205 THR A O 1
ATOM 1649 N N . SER A 1 206 ? -21.678 4.063 6.831 1.00 92.00 206 SER A N 1
ATOM 1650 C CA . SER A 1 206 ? -21.397 2.983 5.884 1.00 92.00 206 SER A CA 1
ATOM 1651 C C . SER A 1 206 ? -19.897 2.789 5.655 1.00 92.00 206 SER A C 1
ATOM 1653 O O . SER A 1 206 ? -19.160 3.745 5.412 1.00 92.00 206 SER A O 1
ATOM 1655 N N . PHE A 1 207 ? -19.458 1.531 5.654 1.00 90.69 207 PHE A N 1
ATOM 1656 C CA . PHE A 1 207 ? -18.110 1.119 5.251 1.00 90.69 207 PHE A CA 1
ATOM 1657 C C . PHE A 1 207 ? -18.068 0.557 3.832 1.00 90.69 207 PHE A C 1
ATOM 1659 O O . PHE A 1 207 ? -16.996 0.185 3.367 1.00 90.69 207 PHE A O 1
ATOM 1666 N N . ALA A 1 208 ? -19.194 0.506 3.119 1.00 88.19 208 ALA A N 1
ATOM 1667 C CA . ALA A 1 208 ? -19.278 -0.104 1.797 1.00 88.19 208 ALA A CA 1
ATOM 1668 C C . ALA A 1 208 ? -18.993 0.895 0.662 1.00 88.19 208 ALA A C 1
ATOM 1670 O O . ALA A 1 208 ? -19.307 2.087 0.737 1.00 88.19 208 ALA A O 1
ATOM 1671 N N . GLY A 1 209 ? -18.419 0.391 -0.434 1.00 83.19 209 GLY A N 1
ATOM 1672 C CA . GLY A 1 209 ? -18.232 1.148 -1.672 1.00 83.19 209 GLY A CA 1
ATOM 1673 C C . GLY A 1 209 ? -17.247 2.319 -1.561 1.00 83.19 209 GLY A C 1
ATOM 1674 O O . GLY A 1 209 ? -16.356 2.341 -0.703 1.00 83.19 209 GLY A O 1
ATOM 1675 N N . LYS A 1 210 ? -17.388 3.287 -2.479 1.00 80.69 210 LYS A N 1
ATOM 1676 C CA . LYS A 1 210 ? -16.542 4.493 -2.541 1.00 80.69 210 LYS A CA 1
ATOM 1677 C C . LYS A 1 210 ? -16.819 5.450 -1.385 1.00 80.69 210 LYS A C 1
ATOM 1679 O O . LYS A 1 210 ? -15.871 5.944 -0.786 1.00 80.69 210 LYS A O 1
ATOM 1684 N N . GLU A 1 211 ? -18.089 5.633 -1.033 1.00 78.50 211 GLU A N 1
ATOM 1685 C CA . GLU A 1 211 ? -18.504 6.502 0.076 1.00 78.50 211 GLU A CA 1
ATOM 1686 C C . GLU A 1 211 ? -17.952 6.011 1.425 1.00 78.50 211 GLU A C 1
ATOM 1688 O O . GLU A 1 211 ? -17.507 6.810 2.245 1.00 78.50 211 GLU A O 1
ATOM 1693 N N . GLY A 1 212 ? -17.861 4.690 1.625 1.00 87.75 212 GLY A N 1
ATOM 1694 C CA . GLY A 1 212 ? -17.274 4.102 2.831 1.00 87.75 212 GLY A CA 1
ATOM 1695 C C . GLY A 1 212 ? -15.743 4.122 2.898 1.00 87.75 212 GLY A C 1
ATOM 1696 O O . GLY A 1 212 ? -15.177 3.748 3.925 1.00 87.75 212 GLY A O 1
ATOM 1697 N N . ALA A 1 213 ? -15.037 4.561 1.847 1.00 87.62 213 ALA A N 1
ATOM 1698 C CA . ALA A 1 213 ? -13.570 4.563 1.828 1.00 87.62 213 ALA A CA 1
ATOM 1699 C C . ALA A 1 213 ? -12.967 5.475 2.907 1.00 87.62 213 ALA A C 1
ATOM 1701 O O . ALA A 1 213 ? -11.969 5.113 3.533 1.00 87.62 213 ALA A O 1
ATOM 1702 N N . LYS A 1 214 ? -13.596 6.631 3.169 1.00 88.50 214 LYS A N 1
ATOM 1703 C CA . LYS A 1 214 ? -13.177 7.540 4.248 1.00 88.50 214 LYS A CA 1
ATOM 1704 C C . LYS A 1 214 ? -13.310 6.862 5.615 1.00 88.50 214 LYS A C 1
ATOM 1706 O O . LYS A 1 214 ? -12.385 6.936 6.418 1.00 88.50 214 LYS A O 1
ATOM 1711 N N . ASN A 1 215 ? -14.411 6.148 5.845 1.00 92.00 215 ASN A N 1
ATOM 1712 C CA . ASN A 1 215 ? -14.668 5.453 7.106 1.00 92.00 215 ASN A CA 1
ATOM 1713 C C . ASN A 1 215 ? -13.710 4.275 7.322 1.00 92.00 215 ASN A C 1
ATOM 1715 O O . ASN A 1 215 ? -13.175 4.136 8.417 1.00 92.00 215 ASN A O 1
ATOM 1719 N N . ARG A 1 216 ? -13.404 3.487 6.279 1.00 91.62 216 ARG A N 1
ATOM 1720 C CA . ARG A 1 216 ? -12.373 2.429 6.346 1.00 91.62 216 ARG A CA 1
ATOM 1721 C C . ARG A 1 216 ? -10.996 2.988 6.709 1.00 91.62 216 ARG A C 1
ATOM 1723 O O . ARG A 1 216 ? -10.319 2.439 7.575 1.00 91.62 216 ARG A O 1
ATOM 1730 N N . ARG A 1 217 ? -10.620 4.133 6.127 1.00 89.31 217 ARG A N 1
ATOM 1731 C CA . ARG A 1 217 ? -9.364 4.816 6.469 1.00 89.31 217 ARG A CA 1
ATOM 1732 C C . ARG A 1 217 ? -9.348 5.284 7.925 1.00 89.31 217 ARG A C 1
ATOM 1734 O O . ARG A 1 217 ? -8.371 5.034 8.624 1.00 89.31 217 ARG A O 1
ATOM 1741 N N . LEU A 1 218 ? -10.422 5.926 8.395 1.00 92.00 218 LEU A N 1
ATOM 1742 C CA . LEU A 1 218 ? -10.559 6.315 9.806 1.00 92.00 218 LEU A CA 1
ATOM 1743 C C . LEU A 1 218 ? -10.486 5.094 10.730 1.00 92.00 218 LEU A C 1
ATOM 1745 O O . LEU A 1 218 ? -9.856 5.153 11.780 1.00 92.00 218 LEU A O 1
ATOM 1749 N N . PHE A 1 219 ? -11.062 3.969 10.319 1.00 94.44 219 PHE A N 1
ATOM 1750 C CA . PHE A 1 219 ? -11.022 2.736 11.091 1.00 94.44 219 PHE A CA 1
ATOM 1751 C C . PHE A 1 219 ? -9.619 2.153 11.221 1.00 94.44 219 PHE A C 1
ATOM 1753 O O . PHE A 1 219 ? -9.218 1.775 12.319 1.00 94.44 219 PHE A O 1
ATOM 1760 N N . GLY A 1 220 ? -8.836 2.154 10.144 1.00 91.94 220 GLY A N 1
ATOM 1761 C CA . GLY A 1 220 ? -7.429 1.753 10.199 1.00 91.94 220 GLY A CA 1
ATOM 1762 C C . GLY A 1 220 ? -6.612 2.614 11.151 1.00 91.94 220 GLY A C 1
ATOM 1763 O O . GLY A 1 220 ? -5.857 2.108 11.987 1.00 91.94 220 GLY A O 1
ATOM 1764 N N . ILE A 1 221 ? -6.828 3.927 11.078 1.00 91.31 221 ILE A N 1
ATOM 1765 C CA . ILE A 1 221 ? -6.193 4.909 11.959 1.00 91.31 221 ILE A CA 1
ATOM 1766 C C . ILE A 1 221 ? -6.588 4.652 13.415 1.00 91.31 221 ILE A C 1
ATOM 1768 O O . ILE A 1 221 ? -5.707 4.591 14.271 1.00 91.31 221 ILE A O 1
ATOM 1772 N N . LEU A 1 222 ? -7.875 4.418 13.693 1.00 94.69 222 LEU A N 1
ATOM 1773 C CA . LEU A 1 222 ? -8.358 4.069 15.028 1.00 94.69 222 LEU A CA 1
ATOM 1774 C C . LEU A 1 222 ? -7.716 2.775 15.538 1.00 94.69 222 LEU A C 1
ATOM 1776 O O . LEU A 1 222 ? -7.203 2.757 16.653 1.00 94.69 222 LEU A O 1
ATOM 1780 N N . ASN A 1 223 ? -7.692 1.708 14.735 1.00 93.81 223 ASN A N 1
ATOM 1781 C CA . ASN A 1 223 ? -7.111 0.423 15.134 1.00 93.81 223 ASN A CA 1
ATOM 1782 C C . ASN A 1 223 ? -5.628 0.564 15.493 1.00 93.81 223 ASN A C 1
ATOM 1784 O O . ASN A 1 223 ? -5.186 0.058 16.527 1.00 93.81 223 ASN A O 1
ATOM 1788 N N . ARG A 1 224 ? -4.871 1.318 14.687 1.00 90.19 224 ARG A N 1
ATOM 1789 C CA . ARG A 1 224 ? -3.468 1.646 14.970 1.00 90.19 224 ARG A CA 1
ATOM 1790 C C . ARG A 1 224 ? -3.331 2.471 16.249 1.00 90.19 224 ARG A C 1
ATOM 1792 O O . ARG A 1 224 ? -2.490 2.141 17.085 1.00 90.19 224 ARG A O 1
ATOM 1799 N N . ALA A 1 225 ? -4.151 3.506 16.411 1.00 92.25 225 ALA A N 1
ATOM 1800 C CA . ALA A 1 225 ? -4.120 4.379 17.577 1.00 92.25 225 ALA A CA 1
ATOM 1801 C C . ALA A 1 225 ? -4.450 3.619 18.870 1.00 92.25 225 ALA A C 1
ATOM 1803 O O . ALA A 1 225 ? -3.741 3.779 19.857 1.00 92.25 225 ALA A O 1
ATOM 1804 N N . VAL A 1 226 ? -5.448 2.731 18.854 1.00 93.94 226 VAL A N 1
ATOM 1805 C CA . VAL A 1 226 ? -5.810 1.872 19.993 1.00 93.94 226 VAL A CA 1
ATOM 1806 C C . VAL A 1 226 ? -4.684 0.896 20.333 1.00 93.94 226 VAL A C 1
ATOM 1808 O O . VAL A 1 226 ? -4.352 0.737 21.505 1.00 93.94 226 VAL A O 1
ATOM 1811 N N . ALA A 1 227 ? -4.047 0.270 19.339 1.00 90.69 227 ALA A N 1
ATOM 1812 C CA . ALA A 1 227 ? -2.898 -0.604 19.589 1.00 90.69 227 ALA A CA 1
ATOM 1813 C C . ALA A 1 227 ? -1.716 0.144 20.225 1.00 90.69 227 ALA A C 1
ATOM 1815 O O . ALA A 1 227 ? -1.096 -0.360 21.163 1.00 90.69 227 ALA A O 1
ATOM 1816 N N . LEU A 1 228 ? -1.400 1.345 19.730 1.00 90.12 228 LEU A N 1
ATOM 1817 C CA . LEU A 1 228 ? -0.359 2.191 20.318 1.00 90.12 228 LEU A CA 1
ATOM 1818 C C . LEU A 1 228 ? -0.753 2.659 21.720 1.00 90.12 228 LEU A C 1
ATOM 1820 O O . LEU A 1 228 ? 0.078 2.624 22.625 1.00 90.12 228 LEU A O 1
ATOM 1824 N N . ALA A 1 229 ? -2.019 3.024 21.920 1.00 92.06 229 ALA A N 1
ATOM 1825 C CA . ALA A 1 229 ? -2.533 3.424 23.218 1.00 92.06 229 ALA A CA 1
ATOM 1826 C C . ALA A 1 229 ? -2.362 2.301 24.247 1.00 92.06 229 ALA A C 1
ATOM 1828 O O . ALA A 1 229 ? -1.764 2.529 25.290 1.00 92.06 229 ALA A O 1
ATOM 1829 N N . ARG A 1 230 ? -2.765 1.070 23.915 1.00 90.75 230 ARG A N 1
ATOM 1830 C CA . ARG A 1 230 ? -2.581 -0.112 24.778 1.00 90.75 230 ARG A CA 1
ATOM 1831 C C . ARG A 1 230 ? -1.111 -0.444 25.030 1.00 90.75 230 ARG A C 1
ATOM 1833 O O . ARG A 1 230 ? -0.763 -0.950 26.089 1.00 90.75 230 ARG A O 1
ATOM 1840 N N . ARG A 1 231 ? -0.227 -0.153 24.070 1.00 88.56 231 ARG A N 1
ATOM 1841 C CA . ARG A 1 231 ? 1.221 -0.348 24.231 1.00 88.56 231 ARG A CA 1
ATOM 1842 C C . ARG A 1 231 ? 1.843 0.653 25.210 1.00 88.56 231 ARG A C 1
ATOM 1844 O O . ARG A 1 231 ? 2.746 0.275 25.954 1.00 88.56 231 ARG A O 1
ATOM 1851 N N . PHE A 1 232 ? 1.425 1.917 25.169 1.00 88.88 232 PHE A N 1
ATOM 1852 C CA . PHE A 1 232 ? 2.061 2.999 25.931 1.00 88.88 232 PHE A CA 1
ATOM 1853 C C . PHE A 1 232 ? 1.343 3.347 27.240 1.00 88.88 232 PHE A C 1
ATOM 1855 O O . PHE A 1 232 ? 1.993 3.794 28.184 1.00 88.88 232 PHE A O 1
ATOM 1862 N N . TYR A 1 233 ? 0.034 3.118 27.321 1.00 89.50 233 TYR A N 1
ATOM 1863 C CA . TYR A 1 233 ? -0.817 3.518 28.437 1.00 89.50 233 TYR A CA 1
ATOM 1864 C C . TYR A 1 233 ? -1.514 2.299 29.034 1.00 89.50 233 TYR A C 1
ATOM 1866 O O . TYR A 1 233 ? -2.335 1.643 28.395 1.00 89.50 233 TYR A O 1
ATOM 1874 N N . ARG A 1 234 ? -1.197 2.012 30.297 1.00 83.12 234 ARG A N 1
ATOM 1875 C CA . ARG A 1 234 ? -1.751 0.860 31.024 1.00 83.12 234 ARG A CA 1
ATOM 1876 C C . ARG A 1 234 ? -3.153 1.099 31.576 1.00 83.12 234 ARG A C 1
ATOM 1878 O O . ARG A 1 234 ? -3.859 0.143 31.863 1.00 83.12 234 ARG A O 1
ATOM 1885 N N . GLU A 1 235 ? -3.559 2.357 31.712 1.00 85.62 235 GLU A N 1
ATOM 1886 C CA . GLU A 1 235 ? -4.822 2.740 32.340 1.00 85.62 235 GLU A CA 1
ATOM 1887 C C . GLU A 1 235 ? -5.618 3.696 31.448 1.00 85.62 235 GLU A C 1
ATOM 1889 O O . GLU A 1 235 ? -5.059 4.476 30.674 1.00 85.62 235 GLU A O 1
ATOM 1894 N N . LEU A 1 236 ? -6.939 3.628 31.592 1.00 90.69 236 LEU A N 1
ATOM 1895 C CA . LEU A 1 236 ? -7.912 4.542 31.004 1.00 90.69 236 LEU A CA 1
ATOM 1896 C C . LEU A 1 236 ? -8.551 5.388 32.126 1.00 90.69 236 LEU A C 1
ATOM 1898 O O . LEU A 1 236 ? -8.653 4.902 33.253 1.00 90.69 236 LEU A O 1
ATOM 1902 N N . PRO A 1 237 ? -9.045 6.612 31.853 1.00 93.62 237 PRO A N 1
ATOM 1903 C CA . PRO A 1 237 ? -9.129 7.278 30.551 1.00 93.62 237 PRO A CA 1
ATOM 1904 C C . PRO A 1 237 ? -7.809 7.924 30.107 1.00 93.62 237 PRO A C 1
ATOM 1906 O O . PRO A 1 237 ? -7.000 8.354 30.928 1.00 93.62 237 PRO A O 1
ATOM 1909 N N . LEU A 1 238 ? -7.637 8.058 28.791 1.00 93.75 238 LEU A N 1
ATOM 1910 C CA . LEU A 1 238 ? -6.555 8.853 28.208 1.00 93.75 238 LEU A CA 1
ATOM 1911 C C . LEU A 1 238 ? -6.824 10.350 28.410 1.00 93.75 238 LEU A C 1
ATOM 1913 O O . LEU A 1 238 ? -7.966 10.805 28.300 1.00 93.75 238 LEU A O 1
ATOM 1917 N N . LYS A 1 239 ? -5.776 11.138 28.661 1.00 94.31 239 LYS A N 1
ATOM 1918 C CA . LYS A 1 239 ? -5.871 12.605 28.719 1.00 94.31 239 LYS A CA 1
ATOM 1919 C C . LYS A 1 239 ? -5.710 13.199 27.321 1.00 94.31 239 LYS A C 1
ATOM 1921 O O . LYS A 1 239 ? -5.098 12.597 26.445 1.00 94.31 239 LYS A O 1
ATOM 1926 N N . GLN A 1 240 ? -6.159 14.441 27.128 1.00 93.31 240 GLN A N 1
ATOM 1927 C CA . GLN A 1 240 ? -6.013 15.147 25.845 1.00 93.31 240 GLN A CA 1
ATOM 1928 C C . GLN A 1 240 ? -4.563 15.170 25.335 1.00 93.31 240 GLN A C 1
ATOM 1930 O O . GLN A 1 240 ? -4.320 14.971 24.151 1.00 93.31 240 GLN A O 1
ATOM 1935 N N . GLN A 1 241 ? -3.592 15.373 26.229 1.00 91.56 241 GLN A N 1
ATOM 1936 C CA . GLN A 1 241 ? -2.168 15.350 25.881 1.00 91.56 241 GLN A CA 1
ATOM 1937 C C . GLN A 1 241 ? -1.701 13.975 25.367 1.00 91.56 241 GLN A C 1
ATOM 1939 O O . GLN A 1 241 ? -0.871 13.915 24.463 1.00 91.56 241 GLN A O 1
ATOM 1944 N N . ASP A 1 242 ? -2.260 12.887 25.909 1.00 93.25 242 ASP A N 1
ATOM 1945 C CA . ASP A 1 242 ? -1.932 11.513 25.523 1.00 93.25 242 ASP A CA 1
ATOM 1946 C C . ASP A 1 242 ? -2.469 11.235 24.118 1.00 93.25 242 ASP A C 1
ATOM 1948 O O . ASP A 1 242 ? -1.761 10.713 23.259 1.00 93.25 242 ASP A O 1
ATOM 1952 N N . VAL A 1 243 ? -3.702 11.679 23.853 1.00 93.38 243 VAL A N 1
ATOM 1953 C CA . VAL A 1 243 ? -4.338 11.607 22.532 1.00 93.38 243 VAL A CA 1
ATOM 1954 C C . VAL A 1 243 ? -3.543 12.395 21.493 1.00 93.38 243 VAL A C 1
ATOM 1956 O O . VAL A 1 243 ? -3.232 11.850 20.436 1.00 93.38 243 VAL A O 1
ATOM 1959 N N . SER A 1 244 ? -3.141 13.632 21.794 1.00 88.81 244 SER A N 1
ATOM 1960 C CA . SER A 1 244 ? -2.312 14.430 20.881 1.00 88.81 244 SER A CA 1
ATOM 1961 C C . SER A 1 244 ? -0.980 13.742 20.556 1.00 88.81 244 SER A C 1
ATOM 1963 O O . SER A 1 244 ? -0.577 13.712 19.393 1.00 88.81 244 SER A O 1
ATOM 1965 N N . GLY A 1 245 ? -0.314 13.150 21.555 1.00 88.31 245 GLY A N 1
ATOM 1966 C CA . GLY A 1 245 ? 0.923 12.388 21.354 1.00 88.31 245 GLY A CA 1
ATOM 1967 C C . GLY A 1 245 ? 0.716 11.130 20.503 1.00 88.31 245 GLY A C 1
ATOM 1968 O O . GLY A 1 245 ? 1.478 10.882 19.568 1.00 88.31 245 GLY A O 1
ATOM 1969 N N . LEU A 1 246 ? -0.354 10.371 20.762 1.00 90.38 246 LEU A N 1
ATOM 1970 C CA . LEU A 1 246 ? -0.727 9.200 19.962 1.00 90.38 246 LEU A CA 1
ATOM 1971 C C . LEU A 1 246 ? -1.008 9.570 18.509 1.00 90.38 246 LEU A C 1
ATOM 1973 O O . LEU A 1 246 ? -0.535 8.883 17.609 1.00 90.38 246 LEU A O 1
ATOM 1977 N N . MET A 1 247 ? -1.735 10.660 18.264 1.00 87.62 247 MET A N 1
ATOM 1978 C CA . MET A 1 247 ? -2.044 11.109 16.907 1.00 87.62 247 MET A CA 1
ATOM 1979 C C . MET A 1 247 ? -0.787 11.508 16.133 1.00 87.62 247 MET A C 1
ATOM 1981 O O . MET A 1 247 ? -0.688 11.198 14.947 1.00 87.62 247 MET A O 1
ATOM 1985 N N . GLN A 1 248 ? 0.199 12.122 16.793 1.00 83.94 248 GLN A N 1
ATOM 1986 C CA . GLN A 1 248 ? 1.497 12.399 16.173 1.00 83.94 248 GLN A CA 1
ATOM 1987 C C . GLN A 1 248 ? 2.242 11.110 15.816 1.00 83.94 248 GLN A C 1
ATOM 1989 O O . GLN A 1 248 ? 2.780 10.996 14.717 1.00 83.94 248 GLN A O 1
ATOM 1994 N N . GLU A 1 249 ? 2.242 10.120 16.708 1.00 83.94 249 GLU A N 1
ATOM 1995 C CA . GLU A 1 249 ? 2.918 8.842 16.468 1.00 83.94 249 GLU A CA 1
ATOM 1996 C C . GLU A 1 249 ? 2.235 8.014 15.368 1.00 83.94 249 GLU A C 1
ATOM 1998 O O . GLU A 1 249 ? 2.895 7.415 14.518 1.00 83.94 249 GLU A O 1
ATOM 2003 N N . VAL A 1 250 ? 0.902 8.030 15.328 1.00 83.50 250 VAL A N 1
ATOM 2004 C CA . VAL A 1 250 ? 0.113 7.450 14.236 1.00 83.50 250 VAL A CA 1
ATOM 2005 C C . VAL A 1 250 ? 0.449 8.153 12.922 1.00 83.50 250 VAL A C 1
ATOM 2007 O O . VAL A 1 250 ? 0.753 7.482 11.935 1.00 83.50 250 VAL A O 1
ATOM 2010 N N . ALA A 1 251 ? 0.450 9.489 12.908 1.00 76.62 251 ALA A N 1
ATOM 2011 C CA . ALA A 1 251 ? 0.748 10.272 11.716 1.00 76.62 251 ALA A CA 1
ATOM 2012 C C . ALA A 1 251 ? 2.133 9.949 11.150 1.00 76.62 251 ALA A C 1
ATOM 2014 O O . ALA A 1 251 ? 2.216 9.659 9.964 1.00 76.62 251 ALA A O 1
ATOM 2015 N N . LYS A 1 252 ? 3.183 9.869 11.980 1.00 72.62 252 LYS A N 1
ATOM 2016 C CA . LYS A 1 252 ? 4.535 9.478 11.530 1.00 72.62 252 LYS A CA 1
ATOM 2017 C C . LYS A 1 252 ? 4.566 8.153 10.761 1.00 72.62 252 LYS A C 1
ATOM 2019 O O . LYS A 1 252 ? 5.372 7.990 9.852 1.00 72.62 252 LYS A O 1
ATOM 2024 N N . ARG A 1 253 ? 3.716 7.191 11.136 1.00 68.62 253 ARG A N 1
ATOM 2025 C CA . ARG A 1 253 ? 3.672 5.862 10.507 1.00 68.62 253 ARG A CA 1
ATOM 2026 C C . ARG A 1 253 ? 2.885 5.855 9.198 1.00 68.62 253 ARG A C 1
ATOM 2028 O O . ARG A 1 253 ? 3.295 5.199 8.246 1.00 68.62 253 ARG A O 1
ATOM 2035 N N . TYR A 1 254 ? 1.771 6.584 9.156 1.00 62.59 254 TYR A N 1
ATOM 2036 C CA . TYR A 1 254 ? 0.963 6.745 7.945 1.00 62.59 254 TYR A CA 1
ATOM 2037 C C . TYR A 1 254 ? 1.529 7.788 6.975 1.00 62.59 254 TYR A C 1
ATOM 2039 O O . TYR A 1 254 ? 1.135 7.816 5.812 1.00 62.59 254 TYR A O 1
ATOM 2047 N N . ASP A 1 255 ? 2.472 8.611 7.424 1.00 59.31 255 ASP A N 1
ATOM 2048 C CA . ASP A 1 255 ? 3.289 9.500 6.603 1.00 59.31 255 ASP A CA 1
ATOM 2049 C C . ASP A 1 255 ? 4.472 8.750 5.973 1.00 59.31 255 ASP A C 1
ATOM 2051 O O . ASP A 1 255 ? 5.572 9.275 5.812 1.00 59.31 255 ASP A O 1
ATOM 2055 N N . TYR A 1 256 ? 4.254 7.486 5.599 1.00 56.00 256 TYR A N 1
ATOM 2056 C CA . TYR A 1 256 ? 5.170 6.754 4.742 1.00 56.00 256 TYR A CA 1
ATOM 2057 C C . TYR A 1 256 ? 5.404 7.590 3.482 1.00 56.00 256 TYR A C 1
ATOM 2059 O O . TYR A 1 256 ? 4.526 7.710 2.624 1.00 56.00 256 TYR A O 1
ATOM 2067 N N . HIS A 1 257 ? 6.572 8.235 3.405 1.00 66.06 257 HIS A N 1
ATOM 2068 C CA . HIS A 1 257 ? 6.825 9.257 2.402 1.00 66.06 257 HIS A CA 1
ATOM 2069 C C . HIS A 1 257 ? 6.740 8.636 1.015 1.00 66.06 257 HIS A C 1
ATOM 2071 O O . HIS A 1 257 ? 7.702 8.018 0.551 1.00 66.06 257 HIS A O 1
ATOM 2077 N N . HIS A 1 258 ? 5.632 8.877 0.310 1.00 67.25 258 HIS A N 1
ATOM 2078 C CA . HIS A 1 258 ? 5.498 8.539 -1.107 1.00 67.25 258 HIS A CA 1
ATOM 2079 C C . HIS A 1 258 ? 6.746 8.979 -1.884 1.00 67.25 258 HIS A C 1
ATOM 2081 O O . HIS A 1 258 ? 7.267 8.239 -2.707 1.00 67.25 258 HIS A O 1
ATOM 2087 N N . ALA A 1 259 ? 7.303 10.137 -1.521 1.00 71.00 259 ALA A N 1
ATOM 2088 C CA . ALA A 1 259 ? 8.539 10.666 -2.069 1.00 71.00 259 ALA A CA 1
ATOM 2089 C C . ALA A 1 259 ? 9.782 9.792 -1.880 1.00 71.00 259 ALA A C 1
ATOM 2091 O O . ALA A 1 259 ? 10.585 9.625 -2.800 1.00 71.00 259 ALA A O 1
ATOM 2092 N N . GLU A 1 260 ? 9.979 9.288 -0.666 1.00 77.62 260 GLU A N 1
ATOM 2093 C CA . GLU A 1 260 ? 11.134 8.464 -0.338 1.00 77.62 260 GLU A CA 1
ATOM 2094 C C . GLU A 1 260 ? 10.980 7.069 -0.920 1.00 77.62 260 GLU A C 1
ATOM 2096 O O . GLU A 1 260 ? 11.921 6.561 -1.524 1.00 77.62 260 GLU A O 1
ATOM 2101 N N . ARG A 1 261 ? 9.777 6.502 -0.824 1.00 81.25 261 ARG A N 1
ATOM 2102 C CA . ARG A 1 261 ? 9.420 5.239 -1.460 1.00 81.25 261 ARG A CA 1
ATOM 2103 C C . ARG A 1 261 ? 9.696 5.276 -2.963 1.00 81.25 261 ARG A C 1
ATOM 2105 O O . ARG A 1 261 ? 10.433 4.438 -3.474 1.00 81.25 261 ARG A O 1
ATOM 2112 N N . ASP A 1 262 ? 9.127 6.249 -3.671 1.00 87.62 262 ASP A N 1
ATOM 2113 C CA . ASP A 1 262 ? 9.262 6.357 -5.126 1.00 87.62 262 ASP A CA 1
ATOM 2114 C C . ASP A 1 262 ? 10.746 6.461 -5.525 1.00 87.62 262 ASP A C 1
ATOM 2116 O O . ASP A 1 262 ? 11.209 5.796 -6.456 1.00 87.62 262 ASP A O 1
ATOM 2120 N N . ALA A 1 263 ? 11.522 7.250 -4.771 1.00 89.31 263 ALA A N 1
ATOM 2121 C CA . ALA A 1 263 ? 12.960 7.371 -4.976 1.00 89.31 263 ALA A CA 1
ATOM 2122 C C . ALA A 1 263 ? 13.709 6.056 -4.708 1.00 89.31 263 ALA A C 1
ATOM 2124 O O . ALA A 1 263 ? 14.645 5.738 -5.445 1.00 89.31 263 ALA A O 1
ATOM 2125 N N . ARG A 1 264 ? 13.298 5.281 -3.698 1.00 88.19 264 ARG A N 1
ATOM 2126 C CA . ARG A 1 264 ? 13.879 3.972 -3.369 1.00 88.19 264 ARG A CA 1
ATOM 2127 C C . ARG A 1 264 ? 13.611 2.934 -4.449 1.00 88.19 264 ARG A C 1
ATOM 2129 O O . ARG A 1 264 ? 14.564 2.287 -4.870 1.00 88.19 264 ARG A O 1
ATOM 2136 N N . HIS A 1 265 ? 12.386 2.807 -4.961 1.00 92.50 265 HIS A N 1
ATOM 2137 C CA . HIS A 1 265 ? 12.109 1.871 -6.062 1.00 92.50 265 HIS A CA 1
ATOM 2138 C C . HIS A 1 265 ? 12.957 2.188 -7.301 1.00 92.50 265 HIS A C 1
ATOM 2140 O O . HIS A 1 265 ? 13.585 1.294 -7.869 1.00 92.50 265 HIS A O 1
ATOM 2146 N N . ILE A 1 266 ? 13.057 3.472 -7.673 1.00 94.38 266 ILE A N 1
ATOM 2147 C CA . ILE A 1 266 ? 13.930 3.918 -8.771 1.00 94.38 266 ILE A CA 1
ATOM 2148 C C . ILE A 1 266 ? 15.392 3.576 -8.473 1.00 94.38 266 ILE A C 1
ATOM 2150 O O . ILE A 1 266 ? 16.096 3.055 -9.337 1.00 94.38 266 ILE A O 1
ATOM 2154 N N . PHE A 1 267 ? 15.859 3.859 -7.257 1.00 92.25 267 PHE A N 1
ATOM 2155 C CA . PHE A 1 267 ? 17.221 3.553 -6.840 1.00 92.25 267 PHE A CA 1
ATOM 2156 C C . PHE A 1 267 ? 17.521 2.049 -6.923 1.00 92.25 267 PHE A C 1
ATOM 2158 O O . PHE A 1 267 ? 18.546 1.672 -7.487 1.00 92.25 267 PHE A O 1
ATOM 2165 N N . HIS A 1 268 ? 16.622 1.191 -6.435 1.00 91.44 268 HIS A N 1
ATOM 2166 C CA . HIS A 1 268 ? 16.751 -0.261 -6.548 1.00 91.44 268 HIS A CA 1
ATOM 2167 C C . HIS A 1 268 ? 16.849 -0.690 -8.015 1.00 91.44 268 HIS A C 1
ATOM 2169 O O . HIS A 1 268 ? 17.792 -1.391 -8.381 1.00 91.44 268 HIS A O 1
ATOM 2175 N N . ALA A 1 269 ? 15.944 -0.220 -8.876 1.00 93.94 269 ALA A N 1
ATOM 2176 C CA . ALA A 1 269 ? 15.995 -0.536 -10.302 1.00 93.94 269 ALA A CA 1
ATOM 2177 C C . ALA A 1 269 ? 17.345 -0.136 -10.932 1.00 93.94 269 ALA A C 1
ATOM 2179 O O . ALA A 1 269 ? 17.945 -0.932 -11.652 1.00 93.94 269 ALA A O 1
ATOM 2180 N N . ILE A 1 270 ? 17.873 1.046 -10.593 1.00 92.88 270 ILE A N 1
ATOM 2181 C CA . ILE A 1 270 ? 19.190 1.518 -11.050 1.00 92.88 270 ILE A CA 1
ATOM 2182 C C . ILE A 1 270 ? 20.321 0.608 -10.561 1.00 92.88 270 ILE A C 1
ATOM 2184 O O . ILE A 1 270 ? 21.155 0.181 -11.358 1.00 92.88 270 ILE A O 1
ATOM 2188 N N . ARG A 1 271 ? 20.380 0.320 -9.257 1.00 90.12 271 ARG A N 1
ATOM 2189 C CA . ARG A 1 271 ? 21.493 -0.424 -8.645 1.00 90.12 271 ARG A CA 1
ATOM 2190 C C . ARG A 1 271 ? 21.566 -1.872 -9.105 1.00 90.12 271 ARG A C 1
ATOM 2192 O O . ARG A 1 271 ? 22.665 -2.393 -9.258 1.00 90.12 271 ARG A O 1
ATOM 2199 N N . TYR A 1 272 ? 20.419 -2.485 -9.375 1.00 90.75 272 TYR A N 1
ATOM 2200 C CA . TYR A 1 272 ? 20.341 -3.828 -9.947 1.00 90.75 272 TYR A CA 1
ATOM 2201 C C . TYR A 1 272 ? 20.418 -3.843 -11.482 1.00 90.75 272 TYR A C 1
ATOM 2203 O O . TYR A 1 272 ? 20.264 -4.902 -12.088 1.00 90.75 272 TYR A O 1
ATOM 2211 N N . GLY A 1 273 ? 20.647 -2.692 -12.129 1.00 91.81 273 GLY A N 1
ATOM 2212 C CA . GLY A 1 273 ? 20.786 -2.599 -13.584 1.00 91.81 273 GLY A CA 1
ATOM 2213 C C . GLY A 1 273 ? 19.520 -2.999 -14.347 1.00 91.81 273 GLY A C 1
ATOM 2214 O O . GLY A 1 273 ? 19.608 -3.500 -15.467 1.00 91.81 273 GLY A O 1
ATOM 2215 N N . ILE A 1 274 ? 18.342 -2.817 -13.745 1.00 94.44 274 ILE A N 1
ATOM 2216 C CA . ILE A 1 274 ? 17.062 -3.166 -14.357 1.00 94.44 274 ILE A CA 1
ATOM 2217 C C . ILE A 1 274 ? 16.647 -2.029 -15.304 1.00 94.44 274 ILE A C 1
ATOM 2219 O O . ILE A 1 274 ? 16.451 -0.903 -14.850 1.00 94.44 274 ILE A O 1
ATOM 2223 N N . PRO A 1 275 ? 16.501 -2.284 -16.617 1.00 93.38 275 PRO A N 1
ATOM 2224 C CA . PRO A 1 275 ? 16.305 -1.219 -17.604 1.00 93.38 275 PRO A CA 1
ATOM 2225 C C . PRO A 1 275 ? 14.876 -0.659 -17.632 1.00 93.38 275 PRO A C 1
ATOM 2227 O O . PRO A 1 275 ? 14.660 0.465 -18.084 1.00 93.38 275 PRO A O 1
ATOM 2230 N N . PHE A 1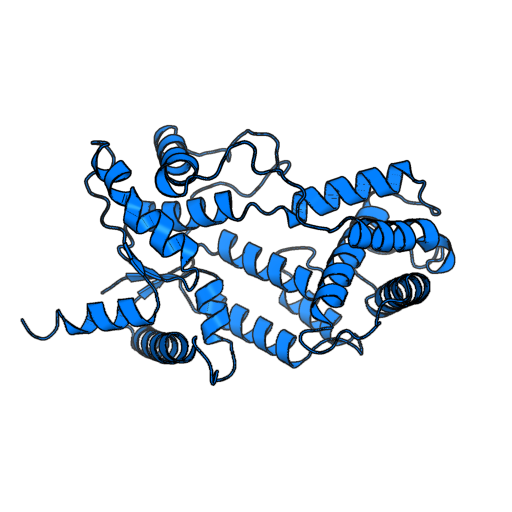 276 ? 13.893 -1.421 -17.149 1.00 96.19 276 PHE A N 1
ATOM 2231 C CA . PHE A 1 276 ? 12.485 -1.030 -17.163 1.00 96.19 276 PHE A CA 1
ATOM 2232 C C . PHE A 1 276 ? 11.916 -1.035 -15.751 1.00 96.19 276 PHE A C 1
ATOM 2234 O O . PHE A 1 276 ? 11.979 -2.058 -15.075 1.00 96.19 276 PHE A O 1
ATOM 2241 N N . PHE A 1 277 ? 11.311 0.074 -15.335 1.00 97.38 277 PHE A N 1
ATOM 2242 C CA . PHE A 1 277 ? 10.458 0.127 -14.150 1.00 97.38 277 PHE A CA 1
ATOM 2243 C C . PHE A 1 277 ? 9.017 0.368 -14.603 1.00 97.38 277 PHE A C 1
ATOM 2245 O O . PHE A 1 277 ? 8.666 1.432 -15.110 1.00 97.38 277 PHE A O 1
ATOM 2252 N N . VAL A 1 278 ? 8.193 -0.661 -14.436 1.00 97.31 278 VAL A N 1
ATOM 2253 C CA . VAL A 1 278 ? 6.766 -0.650 -14.725 1.00 97.31 278 VAL A CA 1
ATOM 2254 C C . VAL A 1 278 ? 5.987 -0.168 -13.504 1.00 97.31 278 VAL A C 1
ATOM 2256 O O . VAL A 1 278 ? 6.105 -0.738 -12.421 1.00 97.31 278 VAL A O 1
ATOM 2259 N N . THR A 1 279 ? 5.166 0.861 -13.694 1.00 96.12 279 THR A N 1
ATOM 2260 C CA . THR A 1 279 ? 4.259 1.409 -12.676 1.00 96.12 279 THR A CA 1
ATOM 2261 C C . THR A 1 279 ? 2.971 1.907 -13.329 1.00 96.12 279 THR A C 1
ATOM 2263 O O . THR A 1 279 ? 2.933 2.191 -14.526 1.00 96.12 279 THR A O 1
ATOM 2266 N N . THR A 1 280 ? 1.898 2.030 -12.554 1.00 94.25 280 THR A N 1
ATOM 2267 C CA . THR A 1 280 ? 0.671 2.721 -12.982 1.00 94.25 280 THR A CA 1
ATOM 2268 C C . THR A 1 280 ? 0.632 4.185 -12.518 1.00 94.25 280 THR A C 1
ATOM 2270 O O . THR A 1 280 ? -0.262 4.936 -12.920 1.00 94.25 280 THR A O 1
ATOM 2273 N N . ASP A 1 281 ? 1.614 4.641 -11.723 1.00 92.00 281 ASP A N 1
ATOM 2274 C CA . ASP A 1 281 ? 1.721 6.043 -11.300 1.00 92.00 281 ASP A CA 1
ATOM 2275 C C . ASP A 1 281 ? 2.246 6.929 -12.449 1.00 92.00 281 ASP A C 1
ATOM 2277 O O . ASP A 1 281 ? 3.447 7.134 -12.654 1.00 92.00 281 ASP A O 1
ATOM 2281 N N . GLY A 1 282 ? 1.314 7.534 -13.189 1.00 90.38 282 GLY A N 1
ATOM 2282 C CA . GLY A 1 282 ? 1.638 8.467 -14.268 1.00 90.38 282 GLY A CA 1
ATOM 2283 C C . GLY A 1 282 ? 2.382 9.734 -13.819 1.00 90.38 282 GLY A C 1
ATOM 2284 O O . GLY A 1 282 ? 3.077 10.343 -14.637 1.00 90.38 282 GLY A O 1
ATOM 2285 N N . ARG A 1 283 ? 2.263 10.163 -12.553 1.00 90.38 283 ARG A N 1
ATOM 2286 C CA . ARG A 1 283 ? 3.050 11.288 -12.011 1.00 90.38 283 ARG A CA 1
ATOM 2287 C C . ARG A 1 283 ? 4.509 10.863 -11.864 1.00 90.38 283 ARG A C 1
ATOM 2289 O O . ARG A 1 283 ? 5.381 11.629 -12.274 1.00 90.38 283 ARG A O 1
ATOM 2296 N N . LEU A 1 284 ? 4.762 9.658 -11.357 1.00 92.12 284 LEU A N 1
ATOM 2297 C CA . LEU A 1 284 ? 6.110 9.108 -11.217 1.00 92.12 284 LEU A CA 1
ATOM 2298 C C . LEU A 1 284 ? 6.793 8.930 -12.582 1.00 92.12 284 LEU A C 1
ATOM 2300 O O . LEU A 1 284 ? 7.908 9.420 -12.776 1.00 92.12 284 LEU A O 1
ATOM 2304 N N . ILE A 1 285 ? 6.087 8.336 -13.554 1.00 94.38 285 ILE A N 1
ATOM 2305 C CA . ILE A 1 285 ? 6.578 8.156 -14.934 1.00 94.38 285 ILE A CA 1
ATOM 2306 C C . ILE A 1 285 ? 6.986 9.497 -15.547 1.00 94.38 285 ILE A C 1
ATOM 2308 O O . ILE A 1 285 ? 8.114 9.654 -16.020 1.00 94.38 285 ILE A O 1
ATOM 2312 N N . ARG A 1 286 ? 6.081 10.487 -15.529 1.00 91.94 286 ARG A N 1
ATOM 2313 C CA . ARG A 1 286 ? 6.356 11.811 -16.107 1.00 91.94 286 ARG A CA 1
ATOM 2314 C C . ARG A 1 286 ? 7.496 12.513 -15.379 1.00 91.94 286 ARG A C 1
ATOM 2316 O O . ARG A 1 286 ? 8.406 13.009 -16.039 1.00 91.94 286 ARG A O 1
ATOM 2323 N N . GLY A 1 287 ? 7.460 12.530 -14.046 1.00 90.88 287 GLY A N 1
ATOM 2324 C CA . GLY A 1 287 ? 8.464 13.199 -13.219 1.00 90.88 287 GLY A CA 1
ATOM 2325 C C . GLY A 1 287 ? 9.870 12.664 -13.475 1.00 90.88 287 GLY A C 1
ATOM 2326 O O . GLY A 1 287 ? 10.791 13.445 -13.718 1.00 90.88 287 GLY A O 1
ATOM 2327 N N . TYR A 1 288 ? 10.024 11.339 -13.511 1.00 93.94 288 TYR A N 1
ATOM 2328 C CA . TYR A 1 288 ? 11.308 10.718 -13.810 1.00 93.94 288 TYR A CA 1
ATOM 2329 C C . TYR A 1 288 ? 11.742 10.943 -15.260 1.00 93.94 288 TYR A C 1
ATOM 2331 O O . TYR A 1 288 ? 12.818 11.492 -15.499 1.00 93.94 288 TYR A O 1
ATOM 2339 N N . ASN A 1 289 ? 10.915 10.569 -16.243 1.00 92.75 289 ASN A N 1
ATOM 2340 C CA . ASN A 1 289 ? 11.329 10.578 -17.649 1.00 92.75 289 ASN A CA 1
ATOM 2341 C C . ASN A 1 289 ? 11.646 11.987 -18.174 1.00 92.75 289 ASN A C 1
ATOM 2343 O O . ASN A 1 289 ? 12.540 12.130 -19.005 1.00 92.75 289 ASN A O 1
ATOM 2347 N N . GLN A 1 290 ? 10.980 13.032 -17.669 1.00 92.69 290 GLN A N 1
ATOM 2348 C CA . GLN A 1 290 ? 11.280 14.421 -18.044 1.00 92.69 290 GLN A CA 1
ATOM 2349 C C . GLN A 1 290 ? 12.642 14.898 -17.521 1.00 92.69 290 GLN A C 1
ATOM 2351 O O . GLN A 1 290 ? 13.291 15.732 -18.153 1.00 92.69 290 GLN A O 1
ATOM 2356 N N . ARG A 1 291 ? 13.094 14.381 -16.371 1.00 92.50 291 ARG A N 1
ATOM 2357 C CA . ARG A 1 291 ? 14.294 14.872 -15.670 1.00 92.50 291 ARG A CA 1
ATOM 2358 C C . ARG A 1 291 ? 15.430 13.858 -15.567 1.00 92.50 291 ARG A C 1
ATOM 2360 O O . ARG A 1 291 ? 16.476 14.190 -15.017 1.00 92.50 291 ARG A O 1
ATOM 2367 N N . LYS A 1 292 ? 15.290 12.657 -16.141 1.00 91.19 292 LYS A N 1
ATOM 2368 C CA . LYS A 1 292 ? 16.338 11.620 -16.114 1.00 91.19 292 LYS A CA 1
ATOM 2369 C C . LYS A 1 292 ? 17.661 12.067 -16.744 1.00 91.19 292 LYS A C 1
ATOM 2371 O O . LYS A 1 292 ? 18.710 11.575 -16.354 1.00 91.19 292 LYS A O 1
ATOM 2376 N N . HIS A 1 293 ? 17.639 13.055 -17.645 1.00 89.12 293 HIS A N 1
ATOM 2377 C CA . HIS A 1 293 ? 18.848 13.674 -18.202 1.00 89.12 293 HIS A CA 1
ATOM 2378 C C . HIS A 1 293 ? 19.775 14.270 -17.122 1.00 89.12 293 HIS A C 1
ATOM 2380 O O . HIS A 1 293 ? 20.982 14.341 -17.320 1.00 89.12 293 HIS A O 1
ATOM 2386 N N . LEU A 1 294 ? 19.242 14.637 -15.949 1.00 89.38 294 LEU A N 1
ATOM 2387 C CA . LEU A 1 294 ? 20.045 15.099 -14.814 1.00 89.38 294 LEU A CA 1
ATOM 2388 C C . LEU A 1 294 ? 20.952 13.997 -14.237 1.00 89.38 294 LEU A C 1
ATOM 2390 O O . LEU A 1 294 ? 21.984 14.319 -13.651 1.00 89.38 294 LEU A O 1
ATOM 2394 N N . LEU A 1 295 ? 20.607 12.714 -14.419 1.00 85.81 295 LEU A N 1
ATOM 2395 C CA . LEU A 1 295 ? 21.512 11.598 -14.113 1.00 85.81 295 LEU A CA 1
ATOM 2396 C C . LEU A 1 295 ? 22.681 11.583 -15.096 1.00 85.81 295 LEU A C 1
ATOM 2398 O O . LEU A 1 295 ? 23.826 11.513 -14.674 1.00 85.81 295 LEU A O 1
ATOM 2402 N N . LEU A 1 296 ? 22.399 11.746 -16.390 1.00 78.56 296 LEU A N 1
ATOM 2403 C CA . LEU A 1 296 ? 23.402 11.701 -17.461 1.00 78.56 296 LEU A CA 1
ATOM 2404 C C . LEU A 1 296 ? 24.433 12.839 -17.365 1.00 78.56 296 LEU A C 1
ATOM 2406 O O . LEU A 1 296 ? 25.575 12.689 -17.792 1.00 78.56 296 LEU A O 1
ATOM 2410 N N . ASN A 1 297 ? 24.061 13.960 -16.745 1.00 82.25 297 ASN A N 1
ATOM 2411 C CA . ASN A 1 297 ? 24.973 15.078 -16.485 1.00 82.25 297 ASN A CA 1
ATOM 2412 C C . ASN A 1 297 ? 26.011 14.784 -15.385 1.00 82.25 297 ASN A C 1
ATOM 2414 O O . ASN A 1 297 ? 26.931 15.576 -15.193 1.00 82.25 297 ASN A O 1
ATOM 2418 N N . ASN A 1 298 ? 25.879 13.671 -14.659 1.00 78.56 298 ASN A N 1
ATOM 2419 C CA . ASN A 1 298 ? 26.849 13.224 -13.665 1.00 78.56 298 ASN A CA 1
ATOM 2420 C C . ASN A 1 298 ? 27.675 12.064 -14.248 1.00 78.56 298 ASN A C 1
ATOM 2422 O O . ASN A 1 298 ? 27.095 11.018 -14.542 1.00 78.56 298 ASN A O 1
ATOM 2426 N N . PRO A 1 299 ? 29.012 12.191 -14.379 1.00 79.00 299 PRO A N 1
ATOM 2427 C CA . PRO A 1 299 ? 29.864 11.139 -14.946 1.00 79.00 299 PRO A CA 1
ATOM 2428 C C . PRO A 1 299 ? 29.710 9.770 -14.266 1.00 79.00 299 PRO A C 1
ATOM 2430 O O . PRO A 1 299 ? 29.758 8.746 -14.938 1.00 79.00 299 PRO A O 1
ATOM 2433 N N . GLU A 1 300 ? 29.443 9.751 -12.954 1.00 79.50 300 GLU A N 1
ATOM 2434 C CA . GLU A 1 300 ? 29.198 8.526 -12.170 1.00 79.50 300 GLU A CA 1
ATOM 2435 C C . GLU A 1 300 ? 27.953 7.735 -12.634 1.00 79.50 300 GLU A C 1
ATOM 2437 O O . GLU A 1 300 ? 27.826 6.554 -12.320 1.00 79.50 300 GLU A O 1
ATOM 2442 N N . TYR A 1 301 ? 27.029 8.366 -13.369 1.00 82.81 301 TYR A N 1
ATOM 2443 C CA . TYR A 1 301 ? 25.679 7.857 -13.648 1.00 82.81 301 TYR A CA 1
ATOM 2444 C C . TYR A 1 301 ? 25.329 7.811 -15.146 1.00 82.81 301 TYR A C 1
ATOM 2446 O O . TYR A 1 301 ? 24.190 7.512 -15.506 1.00 82.81 301 TYR A O 1
ATOM 2454 N N . GLN A 1 302 ? 26.289 8.082 -16.035 1.00 79.81 302 GLN A N 1
ATOM 2455 C CA . GLN A 1 302 ? 26.068 8.141 -17.489 1.00 79.81 302 GLN A CA 1
ATOM 2456 C C . GLN A 1 302 ? 25.618 6.815 -18.113 1.00 79.81 302 GLN A C 1
ATOM 2458 O O . GLN A 1 302 ? 24.950 6.819 -19.142 1.00 79.81 302 GLN A O 1
ATOM 2463 N N . SER A 1 303 ? 25.959 5.686 -17.492 1.00 82.44 303 SER A N 1
ATOM 2464 C CA . SER A 1 303 ? 25.583 4.347 -17.955 1.00 82.44 303 SER A CA 1
ATOM 2465 C C . SER A 1 303 ? 24.167 3.922 -17.545 1.00 82.44 303 SER A C 1
ATOM 2467 O O . SER A 1 303 ? 23.714 2.846 -17.941 1.00 82.44 303 SER A O 1
ATOM 2469 N N . ILE A 1 304 ? 23.449 4.733 -16.758 1.00 86.31 304 ILE A N 1
ATOM 2470 C CA . ILE A 1 304 ? 22.097 4.403 -16.298 1.00 86.31 304 ILE A CA 1
ATOM 2471 C C . ILE A 1 304 ? 21.110 4.515 -17.464 1.00 86.31 304 ILE A C 1
ATOM 2473 O O . ILE A 1 304 ? 20.804 5.608 -17.937 1.00 86.31 304 ILE A O 1
ATOM 2477 N N . ASN A 1 305 ? 20.547 3.376 -17.868 1.00 87.25 305 ASN A N 1
ATOM 2478 C CA . ASN A 1 305 ? 19.533 3.277 -18.920 1.00 87.25 305 ASN A CA 1
ATOM 2479 C C . ASN A 1 305 ? 18.167 2.824 -18.374 1.00 87.25 305 ASN A C 1
ATOM 2481 O O . ASN A 1 305 ? 17.528 1.926 -18.918 1.00 87.25 305 ASN A O 1
ATOM 2485 N N . LEU A 1 306 ? 17.738 3.411 -17.257 1.00 94.00 306 LEU A N 1
ATOM 2486 C CA . LEU A 1 306 ? 16.421 3.142 -16.692 1.00 94.00 306 LEU A CA 1
ATOM 2487 C C . LEU A 1 306 ? 15.346 3.969 -17.417 1.00 94.00 306 LEU A C 1
ATOM 2489 O O . LEU A 1 306 ? 15.492 5.178 -17.634 1.00 94.00 306 LEU A O 1
ATOM 2493 N N . VAL A 1 307 ? 14.234 3.318 -17.750 1.00 93.69 307 VAL A N 1
ATOM 2494 C CA . VAL A 1 307 ? 13.019 3.958 -18.262 1.00 93.69 307 VAL A CA 1
ATOM 2495 C C . VAL A 1 307 ? 11.828 3.533 -17.417 1.00 93.69 307 VAL A C 1
ATOM 2497 O O . VAL A 1 307 ? 11.628 2.344 -17.164 1.00 93.69 307 VAL A O 1
ATOM 2500 N N . LEU A 1 308 ? 11.028 4.513 -16.996 1.00 96.44 308 LEU A N 1
ATOM 2501 C CA . LEU A 1 308 ? 9.763 4.257 -16.316 1.00 96.44 308 LEU A CA 1
ATOM 2502 C C . LEU A 1 308 ? 8.629 4.204 -17.335 1.00 96.44 308 LEU A C 1
ATOM 2504 O O . LEU A 1 308 ? 8.553 5.079 -18.198 1.00 96.44 308 LEU A O 1
ATOM 2508 N N . LEU A 1 309 ? 7.775 3.190 -17.242 1.00 96.25 309 LEU A N 1
ATOM 2509 C CA . LEU A 1 309 ? 6.742 2.890 -18.233 1.00 96.25 309 LEU A CA 1
ATOM 2510 C C . LEU A 1 309 ? 5.470 2.369 -17.558 1.00 96.25 309 LEU A C 1
ATOM 2512 O O . LEU A 1 309 ? 5.508 1.794 -16.473 1.00 96.25 309 LEU A O 1
ATOM 2516 N N . THR A 1 310 ? 4.347 2.511 -18.244 1.00 96.31 310 THR A N 1
ATOM 2517 C CA . THR A 1 310 ? 3.128 1.744 -17.965 1.00 96.31 310 THR A CA 1
ATOM 2518 C C . THR A 1 310 ? 3.251 0.305 -18.488 1.00 96.31 310 THR A C 1
ATOM 2520 O O . THR A 1 310 ? 4.062 0.040 -19.388 1.00 96.31 310 THR A O 1
ATOM 2523 N N . PRO A 1 311 ? 2.432 -0.647 -17.994 1.00 96.12 311 PRO A N 1
ATOM 2524 C CA . PRO A 1 311 ? 2.378 -1.999 -18.554 1.00 96.12 311 PRO A CA 1
ATOM 2525 C C . PRO A 1 311 ? 2.148 -2.012 -20.072 1.00 96.12 311 PRO A C 1
ATOM 2527 O O . PRO A 1 311 ? 2.808 -2.756 -20.804 1.00 96.12 311 PRO A O 1
ATOM 2530 N N . LYS A 1 312 ? 1.253 -1.150 -20.573 1.00 95.25 312 LYS A N 1
ATOM 2531 C CA . LYS A 1 312 ? 0.994 -1.017 -22.011 1.00 95.25 312 LYS A CA 1
ATOM 2532 C C . LYS A 1 312 ? 2.239 -0.596 -22.788 1.00 95.25 312 LYS A C 1
ATOM 2534 O O . LYS A 1 312 ? 2.529 -1.183 -23.832 1.00 95.25 312 LYS A O 1
ATOM 2539 N N . GLU A 1 313 ? 2.959 0.414 -22.313 1.00 95.06 313 GLU A N 1
ATOM 2540 C CA . GLU A 1 313 ? 4.151 0.922 -23.000 1.00 95.06 313 GLU A CA 1
ATOM 2541 C C . GLU A 1 313 ? 5.274 -0.123 -23.027 1.00 95.06 313 GLU A C 1
ATOM 2543 O O . GLU A 1 313 ? 5.927 -0.286 -24.060 1.00 95.06 313 GLU A O 1
ATOM 2548 N N . LEU A 1 314 ? 5.454 -0.902 -21.952 1.00 94.69 314 LEU A N 1
ATOM 2549 C CA . LEU A 1 314 ? 6.420 -2.007 -21.945 1.00 94.69 314 LEU A CA 1
ATOM 2550 C C . LEU A 1 314 ? 6.106 -3.042 -23.039 1.00 94.69 314 LEU A C 1
ATOM 2552 O O . LEU A 1 314 ? 7.004 -3.470 -23.769 1.00 94.69 314 LEU A O 1
ATOM 2556 N N . MET A 1 315 ? 4.834 -3.412 -23.204 1.00 91.94 315 MET A N 1
ATOM 2557 C CA . MET A 1 315 ? 4.415 -4.344 -24.259 1.00 91.94 315 MET A CA 1
ATOM 2558 C C . MET A 1 315 ? 4.677 -3.803 -25.671 1.00 91.94 315 MET A C 1
ATOM 2560 O O . MET A 1 315 ? 4.981 -4.576 -26.580 1.00 91.94 315 MET A O 1
ATOM 2564 N N . GLN A 1 316 ? 4.594 -2.487 -25.869 1.00 89.12 316 GLN A N 1
ATOM 2565 C CA . GLN A 1 316 ? 4.894 -1.847 -27.155 1.00 89.12 316 GLN A CA 1
ATOM 2566 C C . GLN A 1 316 ? 6.399 -1.848 -27.459 1.00 89.12 316 GLN A C 1
ATOM 2568 O O . GLN A 1 316 ? 6.794 -2.156 -28.582 1.00 89.12 316 GLN A O 1
ATOM 2573 N N . GLN A 1 317 ? 7.245 -1.627 -26.448 1.00 78.56 317 GLN A N 1
ATOM 2574 C CA . GLN A 1 317 ? 8.708 -1.770 -26.552 1.00 78.56 317 GLN A CA 1
ATOM 2575 C C . GLN A 1 317 ? 9.145 -3.220 -26.846 1.00 78.56 317 GLN A C 1
ATOM 2577 O O . GLN A 1 317 ? 10.235 -3.476 -27.356 1.00 78.56 317 GLN A O 1
ATOM 2582 N N . GLY A 1 318 ? 8.293 -4.201 -26.534 1.00 58.19 318 GLY A N 1
ATOM 2583 C CA . GLY A 1 318 ? 8.482 -5.602 -26.906 1.00 58.19 318 GLY A CA 1
ATOM 2584 C C . GLY A 1 318 ? 8.349 -5.875 -28.407 1.00 58.19 318 GLY A C 1
ATOM 2585 O O . GLY A 1 318 ? 9.041 -6.757 -28.907 1.00 58.19 318 GLY A O 1
ATOM 2586 N N . ARG A 1 319 ? 7.500 -5.118 -29.115 1.00 50.62 319 ARG A N 1
ATOM 2587 C CA . ARG A 1 319 ? 7.159 -5.357 -30.530 1.00 50.62 319 ARG A CA 1
ATOM 2588 C C . ARG A 1 319 ? 8.178 -4.777 -31.510 1.00 50.62 319 ARG A C 1
ATOM 2590 O O . ARG A 1 319 ? 8.415 -5.380 -32.542 1.00 50.62 319 ARG A O 1
ATOM 2597 N N . HIS A 1 320 ? 8.837 -3.674 -31.160 1.00 40.53 320 HIS A N 1
ATOM 2598 C CA . HIS A 1 320 ? 9.797 -2.995 -32.042 1.00 40.53 320 HIS A CA 1
ATOM 2599 C C . HIS A 1 320 ? 11.192 -3.640 -32.129 1.00 40.53 320 HIS A C 1
ATOM 2601 O O . HIS A 1 320 ? 12.046 -3.118 -32.825 1.00 40.53 320 HIS A O 1
ATOM 2607 N N . VAL A 1 321 ? 11.439 -4.759 -31.439 1.00 38.88 321 VAL A N 1
ATOM 2608 C CA . VAL A 1 321 ? 12.743 -5.465 -31.453 1.00 38.88 321 VAL A CA 1
ATOM 2609 C C . VAL A 1 321 ? 12.610 -6.884 -32.036 1.00 38.88 321 VAL A C 1
ATOM 2611 O O . VAL A 1 321 ? 13.557 -7.654 -32.021 1.00 38.88 321 VAL A O 1
ATOM 2614 N N . GLY A 1 322 ? 11.415 -7.263 -32.506 1.00 31.94 322 GLY A N 1
ATOM 2615 C CA . GLY A 1 322 ? 11.141 -8.568 -33.124 1.00 31.94 322 GLY A CA 1
ATOM 2616 C C . GLY A 1 322 ? 10.966 -8.520 -34.645 1.00 31.94 322 GLY A C 1
ATOM 2617 O O . GLY A 1 322 ? 10.582 -9.529 -35.225 1.00 31.94 322 GLY A O 1
ATOM 2618 N N . GLU A 1 323 ? 11.202 -7.360 -35.263 1.00 29.72 323 GLU A N 1
ATOM 2619 C CA . GLU A 1 323 ? 11.107 -7.131 -36.715 1.00 29.72 323 GLU A CA 1
ATOM 2620 C C . GLU A 1 323 ? 12.444 -6.666 -37.330 1.00 29.72 323 GLU A C 1
ATOM 2622 O O . GLU A 1 323 ? 12.458 -6.215 -38.472 1.00 29.72 323 GLU A O 1
ATOM 2627 N N . GLU A 1 324 ? 13.561 -6.803 -36.605 1.00 29.14 324 GLU A N 1
ATOM 2628 C CA . GLU A 1 324 ? 14.919 -6.596 -37.142 1.00 29.14 324 GLU A CA 1
ATOM 2629 C C . GLU A 1 324 ? 15.725 -7.895 -37.182 1.00 29.14 324 GLU A C 1
ATOM 2631 O O . GLU A 1 324 ? 15.775 -8.598 -36.142 1.00 29.14 324 GLU A O 1
#

Secondary structure (DSSP, 8-state):
-EEEEE-HHHHHHHTS---SSTTHHHHHHHHHHHHHHHTTSEEEEEEHHHHHHHHHHHHHHHT---SSGGGHHHHHHHHHTSTT--HHHHHHHHHHHHHHHHSEEEPPSS----S-TTSS-PPTT--HHHHHHHHIIIIIIS---TTS-TTTTS-HHHHHHHHHHHHTGGGT--HHHHSS-TTS--HHHHHHHHHHHHHHTT-----STTTTHHHHHHHHHHHHHHHHHHHH-SSSSPPHHHHHHHHHHHHHHH---HHHHHHHHHHHHHHTT-SEEE-S-HHHHHHHHHHTHHHHTSGGGTT---EEE-HHHHHHHHHTTS--

pLDDT: mean 84.73, std 14.94, range [29.14, 97.62]

Radius of gyration: 21.58 Å; chains: 1; bounding box: 54×40×70 Å

Sequence (324 aa):
MKSAYVDFSVLNLLATEPPDSKIKTDYLAMNKIWELYNSHQIRLVTCGADTRMEIINWLETLGCYVTNTGMIKECLDDFEKWDQADTGQIQKCRNVLEYHEAIESLDLLFEEYAGDYGAGNGPAGISPGDRRLLSLIRYKILSFKKTDSYFECLSEDGQDIISHCLLNLNGWYGPDNWDVDFRRIDYKLNGKILVSALEKHGINTSFAGKEGAKNRRLFGILNRAVALARRFYRELPLKQQDVSGLMQEVAKRYDYHHAERDARHIFHAIRYGIPFFVTTDGRLIRGYNQRKHLLLNNPEYQSINLVLLTPKELMQQGRHVGEE

Foldseek 3Di:
DAEEEEALQLLLLCLDDQDPDPCNLLSVLSVVVVVCVVVVNYAYEYALVLRLLVLQLVCLLQLQHDDDSVCPVVSLVQQVPAPQRDVSVSSSSVSSVVVSVPHHHDDDPFPPDPDFLPPPDPGPPDDPVLVVQLCCCLCPLLNDDPPPPLFPLADPVLLVLLLQLQQCVPVQDDLVRLLPQLSDFPLNSLLVSSLVSCVVVVHDSHCDDPSNSSVSNSSSLNSQLSSVCSVPPNDDDDDSVRSVVSSVVSSSSSSPPPSSSLSVRVSSCQVVLNQEYERPPPSSQCSNVVRVVVQCVDPVRVPRNHHYDYSSVVVVVVPVVVPD